Protein AF-A0AAP0IV37-F1 (afdb_monomer_lite)

Radius of gyration: 26.03 Å; chains: 1; bounding box: 55×42×84 Å

InterPro domains:
  IPR011032 GroES-like superfamily [SSF50129] (55-209)
  IPR036291 NAD(P)-binding domain superfamily [SSF51735] (74-185)

Sequence (211 aa):
MKGSFGEFEPLGSVPNGISSVIDVPFAYVLAATKEMKSFPIIGDLLNFFFYVYITFAEYTVVDSACAVKLSPDVPLEKMSLLSCGVSTGLGAAWNTANVKPGSTLAIFGLGAVGLALIVYVSQCRQGVTEFINPKELDTPLHEKIREMTQGGVDYSFECAGNLDVLREAFLSTHDVVNLDGFITHELPFSKINEAFKLLGNGESMRCLLTL

Organism: NCBI:txid152371

Foldseek 3Di:
DDDDDPDDDDDDDPPPPPDPDDPDPQDDQDPDDPDDDDDPPCPVVSVPQSPHFPPVDPDGDDPPNLDDDDDPPDDVVVCVLCSDQLVQLLCCDCPVLNPDQPFFEAEADDPSNSVSVQVNCVVSVHHPDDDDDCVPDPDQPLVVLCVVVVAATCYYHYDPPDPSSVVSRVSRHHDPDPCVVQAPEEDEPVCVVVQVVCVVVVVHSDYHYHD

pLDDT: mean 77.09, std 21.65, range [26.83, 97.44]

Structure (mmCIF, N/CA/C/O backbone):
data_AF-A0AAP0IV37-F1
#
_entry.id   AF-A0AAP0IV37-F1
#
loop_
_atom_site.group_PDB
_atom_site.id
_atom_site.type_symbol
_atom_site.label_atom_id
_atom_site.label_alt_id
_atom_site.label_comp_id
_atom_site.label_asym_id
_atom_site.label_entity_id
_atom_site.label_seq_id
_atom_site.pdbx_PDB_ins_code
_atom_site.Cartn_x
_atom_site.Cartn_y
_atom_site.Cartn_z
_atom_site.occupancy
_atom_site.B_iso_or_equiv
_atom_site.auth_seq_id
_atom_site.auth_comp_id
_atom_site.auth_asym_id
_atom_site.auth_atom_id
_atom_site.pdbx_PDB_model_num
ATOM 1 N N . MET A 1 1 ? 22.736 -5.571 -40.711 1.00 31.59 1 MET A N 1
ATOM 2 C CA . MET A 1 1 ? 23.094 -7.006 -40.756 1.00 31.59 1 MET A CA 1
ATOM 3 C C . MET A 1 1 ? 21.930 -7.804 -40.196 1.00 31.59 1 MET A C 1
ATOM 5 O O . MET A 1 1 ? 21.435 -7.442 -39.139 1.00 31.59 1 MET A O 1
ATOM 9 N N . LYS A 1 2 ? 21.458 -8.830 -40.914 1.00 32.09 2 LYS A N 1
ATOM 10 C CA . LYS A 1 2 ? 20.473 -9.790 -40.397 1.00 32.09 2 LYS A CA 1
ATOM 11 C C . LYS A 1 2 ? 21.203 -10.734 -39.437 1.00 32.09 2 LYS A C 1
ATOM 13 O O . LYS A 1 2 ? 21.965 -11.573 -39.901 1.00 32.09 2 LYS A O 1
ATOM 18 N N . GLY A 1 3 ? 21.020 -10.548 -38.133 1.00 28.48 3 GLY A N 1
ATOM 19 C CA . GLY A 1 3 ? 21.436 -11.507 -37.110 1.00 28.48 3 GLY A CA 1
ATOM 20 C C . GLY A 1 3 ? 20.224 -12.319 -36.673 1.00 28.48 3 GLY A C 1
ATOM 21 O O . GLY A 1 3 ? 19.216 -11.743 -36.270 1.00 28.48 3 GLY A O 1
ATOM 22 N N . SER A 1 4 ? 20.291 -13.640 -36.810 1.00 29.73 4 SER A N 1
ATOM 23 C CA . SER A 1 4 ? 19.314 -14.562 -36.235 1.00 29.73 4 SER A CA 1
ATOM 24 C C . SER A 1 4 ? 19.433 -14.521 -34.711 1.00 29.73 4 SER A C 1
ATOM 26 O O . SER A 1 4 ? 20.497 -14.830 -34.176 1.00 29.73 4 SER A O 1
ATOM 28 N N . PHE A 1 5 ? 18.359 -14.141 -34.020 1.00 31.55 5 PHE A N 1
ATOM 29 C CA . PHE A 1 5 ? 18.252 -14.344 -32.578 1.00 31.55 5 PHE A CA 1
ATOM 30 C C . PHE A 1 5 ? 18.121 -15.850 -32.330 1.00 31.55 5 PHE A C 1
ATOM 32 O O . PHE A 1 5 ? 17.182 -16.468 -32.831 1.00 31.55 5 PHE A O 1
ATOM 39 N N . GLY A 1 6 ? 19.099 -16.436 -31.636 1.00 31.62 6 GLY A N 1
ATOM 40 C CA . GLY A 1 6 ? 19.020 -17.815 -31.156 1.00 31.62 6 GLY A CA 1
ATOM 41 C C . GLY A 1 6 ? 17.843 -17.996 -30.196 1.00 31.62 6 GLY A C 1
ATOM 42 O O . GLY A 1 6 ? 17.344 -17.023 -29.626 1.00 31.62 6 GLY A O 1
ATOM 43 N N . GLU A 1 7 ? 17.379 -19.236 -30.063 1.00 30.84 7 GLU A N 1
ATOM 44 C CA . GLU A 1 7 ? 16.302 -19.605 -29.144 1.00 30.84 7 GLU A CA 1
ATOM 45 C C . GLU A 1 7 ? 16.652 -19.189 -27.707 1.00 30.84 7 GLU A C 1
ATOM 47 O O . GLU A 1 7 ? 17.755 -19.431 -27.219 1.00 30.84 7 GLU A O 1
ATOM 52 N N . PHE A 1 8 ? 15.708 -18.500 -27.064 1.00 42.31 8 PHE A N 1
ATOM 53 C CA . PHE A 1 8 ? 15.807 -18.054 -25.679 1.00 42.31 8 PHE A CA 1
ATOM 54 C C . PHE A 1 8 ? 15.559 -19.247 -24.753 1.00 42.31 8 PHE A C 1
ATOM 56 O O . PHE A 1 8 ? 14.432 -19.739 -24.686 1.00 42.31 8 PHE A O 1
ATOM 63 N N . GLU A 1 9 ? 16.572 -19.677 -24.002 1.00 33.81 9 GLU A N 1
ATOM 64 C CA . GLU A 1 9 ? 16.332 -20.500 -22.817 1.00 33.81 9 GLU A CA 1
ATOM 65 C C . GLU A 1 9 ? 15.914 -19.599 -21.641 1.00 33.81 9 GLU A C 1
ATOM 67 O O . GLU A 1 9 ? 16.582 -18.593 -21.380 1.00 33.81 9 GLU A O 1
ATOM 72 N N . PRO A 1 10 ? 14.817 -19.906 -20.922 1.00 38.59 10 PRO A N 1
ATOM 73 C CA . PRO A 1 10 ? 14.429 -19.149 -19.739 1.00 38.59 10 PRO A CA 1
ATOM 74 C C . PRO A 1 10 ? 15.463 -19.361 -18.628 1.00 38.59 10 PRO A C 1
ATOM 76 O O . PRO A 1 10 ? 15.685 -20.489 -18.187 1.00 38.59 10 PRO A O 1
ATOM 79 N N . LEU A 1 11 ? 16.068 -18.279 -18.135 1.00 46.09 11 LEU A N 1
ATOM 80 C CA . LEU A 1 11 ? 16.833 -18.325 -16.891 1.00 46.09 11 LEU A CA 1
ATOM 81 C C . LEU A 1 11 ? 15.878 -18.637 -15.724 1.00 46.09 11 LEU A C 1
ATOM 83 O O . LEU A 1 11 ? 14.813 -18.034 -15.618 1.00 46.09 11 LEU A O 1
ATOM 87 N N . GLY A 1 12 ? 16.286 -19.612 -14.903 1.00 46.28 12 GLY A N 1
ATOM 88 C CA . GLY A 1 12 ? 15.677 -20.130 -13.670 1.00 46.28 12 GLY A CA 1
ATOM 89 C C . GLY A 1 12 ? 14.347 -19.522 -13.214 1.00 46.28 12 GLY A C 1
ATOM 90 O O . GLY A 1 12 ? 14.280 -18.376 -12.780 1.00 46.28 12 GLY A O 1
ATOM 91 N N . SER A 1 13 ? 13.297 -20.344 -13.208 1.00 46.50 13 SER A N 1
ATOM 92 C CA . SER A 1 13 ? 12.029 -20.045 -12.538 1.00 46.50 13 SER A CA 1
ATOM 93 C C . SER A 1 13 ? 12.249 -19.629 -11.081 1.00 46.50 13 SER A C 1
ATOM 95 O O . SER A 1 13 ? 13.021 -20.285 -10.376 1.00 46.50 13 SER A O 1
ATOM 97 N N . VAL A 1 14 ? 11.501 -18.625 -10.601 1.00 53.06 14 VAL A N 1
ATOM 98 C CA . VAL A 1 14 ? 11.353 -18.366 -9.159 1.00 53.06 14 VAL A CA 1
ATOM 99 C C . VAL A 1 14 ? 11.008 -19.705 -8.493 1.00 53.06 14 VAL A C 1
ATOM 101 O O . VAL A 1 14 ? 9.981 -20.284 -8.857 1.00 53.06 14 VAL A O 1
ATOM 104 N N . PRO A 1 15 ? 11.811 -20.216 -7.539 1.00 46.44 15 PRO A N 1
ATOM 105 C CA . PRO A 1 15 ? 11.748 -21.620 -7.133 1.00 46.44 15 PRO A CA 1
ATOM 106 C C . PRO A 1 15 ? 10.388 -22.115 -6.624 1.00 46.44 15 PRO A C 1
ATOM 108 O O . PRO A 1 15 ? 10.188 -23.319 -6.569 1.00 46.44 15 PRO A O 1
ATOM 111 N N . ASN A 1 16 ? 9.450 -21.230 -6.260 1.00 49.28 16 ASN A N 1
ATOM 112 C CA . ASN A 1 16 ? 8.209 -21.621 -5.584 1.00 49.28 16 ASN A CA 1
ATOM 113 C C . ASN A 1 16 ? 6.940 -20.854 -6.016 1.00 49.28 16 ASN A C 1
ATOM 115 O O . ASN A 1 16 ? 5.897 -21.048 -5.403 1.00 49.28 16 ASN A O 1
ATOM 119 N N . GLY A 1 17 ? 6.989 -19.953 -7.010 1.00 58.66 17 GLY A N 1
ATOM 120 C CA . GLY A 1 17 ? 5.804 -19.192 -7.470 1.00 58.66 17 GLY A CA 1
ATOM 121 C C . GLY A 1 17 ? 5.142 -18.250 -6.441 1.00 58.66 17 GLY A C 1
ATOM 122 O O . GLY A 1 17 ? 4.121 -17.645 -6.741 1.00 58.66 17 GLY A O 1
ATOM 123 N N . ILE A 1 18 ? 5.717 -18.112 -5.240 1.00 60.78 18 ILE A N 1
ATOM 124 C CA . ILE A 1 18 ? 5.207 -17.281 -4.130 1.00 60.78 18 ILE A CA 1
ATOM 125 C C . ILE A 1 18 ? 5.681 -15.820 -4.170 1.00 60.78 18 ILE A C 1
ATOM 127 O O . ILE A 1 18 ? 5.193 -15.000 -3.402 1.00 60.78 18 ILE A O 1
ATOM 131 N N . SER A 1 19 ? 6.662 -15.493 -5.015 1.00 66.12 19 SER A N 1
ATOM 132 C CA . SER A 1 19 ? 7.278 -14.164 -5.095 1.00 66.12 19 SER A CA 1
ATOM 133 C C . SER A 1 19 ? 7.645 -13.830 -6.538 1.00 66.12 19 SER A C 1
ATOM 135 O O . SER A 1 19 ? 7.971 -14.721 -7.316 1.00 66.12 19 SER A O 1
ATOM 137 N N . SER A 1 20 ? 7.606 -12.548 -6.898 1.00 68.56 20 SER A N 1
ATOM 138 C CA . SER A 1 20 ? 8.130 -12.046 -8.174 1.00 68.56 20 SER A CA 1
ATOM 139 C C . SER A 1 20 ? 9.585 -11.574 -8.077 1.00 68.56 20 SER A C 1
ATOM 141 O O . SER A 1 20 ? 10.127 -11.087 -9.065 1.00 68.56 20 SER A O 1
ATOM 143 N N . VAL A 1 21 ? 10.207 -11.662 -6.895 1.00 72.50 21 VAL A N 1
ATOM 144 C CA . VAL A 1 21 ? 11.607 -11.266 -6.690 1.00 72.50 21 VAL A CA 1
ATOM 145 C C . VAL A 1 21 ? 12.520 -12.300 -7.342 1.00 72.50 21 VAL A C 1
ATOM 147 O O . VAL A 1 21 ? 12.440 -13.491 -7.037 1.00 72.50 21 VAL A O 1
ATOM 150 N N . ILE A 1 22 ? 13.384 -11.826 -8.236 1.00 63.56 22 ILE A N 1
ATOM 151 C CA . ILE A 1 22 ? 14.424 -12.617 -8.890 1.00 63.56 22 ILE A CA 1
ATOM 152 C C . ILE A 1 22 ? 15.762 -12.108 -8.366 1.00 63.56 22 ILE A C 1
ATOM 154 O O . ILE A 1 22 ? 16.099 -10.940 -8.561 1.00 63.56 22 ILE A O 1
ATOM 158 N N . ASP A 1 23 ? 16.522 -12.990 -7.722 1.00 57.59 23 ASP A N 1
ATOM 159 C CA . ASP A 1 23 ? 17.902 -12.705 -7.345 1.00 57.59 23 ASP A CA 1
ATOM 160 C C . ASP A 1 23 ? 18.771 -12.746 -8.603 1.00 57.59 23 ASP A C 1
ATOM 162 O O . ASP A 1 23 ? 19.298 -13.786 -9.001 1.00 57.59 23 ASP A O 1
ATOM 166 N N . VAL A 1 24 ? 18.904 -11.598 -9.262 1.00 55.81 24 VAL A N 1
ATOM 167 C CA . VAL A 1 24 ? 19.948 -11.402 -10.264 1.00 55.81 24 VAL A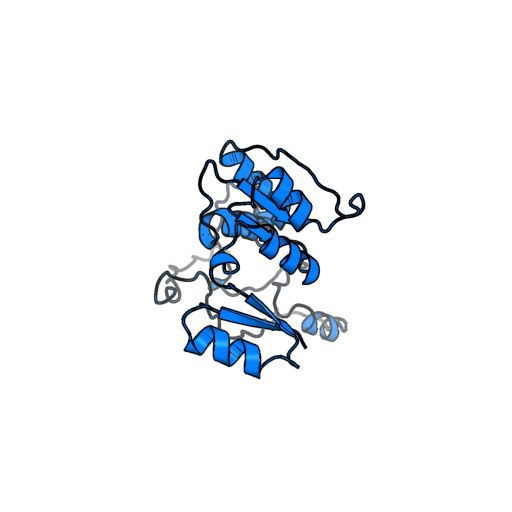 CA 1
ATOM 168 C C . VAL A 1 24 ? 21.256 -11.106 -9.518 1.00 55.81 24 VAL A C 1
ATOM 170 O O . VAL A 1 24 ? 21.304 -10.149 -8.741 1.00 55.81 24 VAL A O 1
ATOM 173 N N . PRO A 1 25 ? 22.318 -11.924 -9.673 1.00 46.47 25 PRO A N 1
ATOM 174 C CA . PRO A 1 25 ? 23.596 -11.643 -9.025 1.00 46.47 25 PRO A CA 1
ATOM 175 C C . PRO A 1 25 ? 24.058 -10.248 -9.445 1.00 46.47 25 PRO A C 1
ATOM 177 O O . PRO A 1 25 ? 23.968 -9.931 -10.627 1.00 46.47 25 PRO A O 1
ATOM 180 N N . PHE A 1 26 ? 24.515 -9.433 -8.483 1.00 39.88 26 PHE A N 1
ATOM 181 C CA . PHE A 1 26 ? 24.983 -8.053 -8.673 1.00 39.88 26 PHE A CA 1
ATOM 182 C C . PHE A 1 26 ? 25.921 -7.942 -9.885 1.00 39.88 26 PHE A C 1
ATOM 184 O O . PHE A 1 26 ? 27.140 -8.096 -9.781 1.00 39.88 26 PHE A O 1
ATOM 191 N N . ALA A 1 27 ? 25.343 -7.690 -11.054 1.00 32.62 27 ALA A N 1
ATOM 192 C CA . ALA A 1 27 ? 26.078 -7.494 -12.279 1.00 32.62 27 ALA A CA 1
ATOM 193 C C . ALA A 1 27 ? 26.449 -6.018 -12.316 1.00 32.62 27 ALA A C 1
ATOM 195 O O . ALA A 1 27 ? 25.603 -5.145 -12.503 1.00 32.62 27 ALA A O 1
ATOM 196 N N . TYR A 1 28 ? 27.733 -5.741 -12.112 1.00 33.28 28 TYR A N 1
ATOM 197 C CA . TYR A 1 28 ? 28.325 -4.480 -12.526 1.00 33.28 28 TYR A CA 1
ATOM 198 C C . TYR A 1 28 ? 27.939 -4.237 -13.990 1.00 33.28 28 TYR A C 1
ATOM 200 O O . TYR A 1 28 ? 28.423 -4.931 -14.885 1.00 33.28 28 TYR A O 1
ATOM 208 N N . VAL A 1 29 ? 27.062 -3.266 -14.249 1.00 32.03 29 VAL A N 1
ATOM 209 C CA . VAL A 1 29 ? 26.781 -2.822 -15.615 1.00 32.03 29 VAL A CA 1
ATOM 210 C C . VAL A 1 29 ? 28.000 -2.030 -16.085 1.00 32.03 29 VAL A C 1
ATOM 212 O O . VAL A 1 29 ? 28.130 -0.831 -15.854 1.00 32.03 29 VAL A O 1
ATOM 215 N N . LEU A 1 30 ? 28.941 -2.728 -16.720 1.00 28.94 30 LEU A N 1
ATOM 216 C CA . LEU A 1 30 ? 30.001 -2.116 -17.511 1.00 28.94 30 LEU A CA 1
ATOM 217 C C . LEU A 1 30 ? 29.390 -1.632 -18.828 1.00 28.94 30 LEU A C 1
ATOM 219 O O . LEU A 1 30 ? 29.098 -2.423 -19.725 1.00 28.94 30 LEU A O 1
ATOM 223 N N . ALA A 1 31 ? 29.240 -0.316 -18.972 1.00 32.31 31 ALA A N 1
ATOM 224 C CA . ALA A 1 31 ? 29.142 0.295 -20.288 1.00 32.31 31 ALA A CA 1
ATOM 225 C C . ALA A 1 31 ? 30.489 0.095 -21.003 1.00 32.31 31 ALA A C 1
ATOM 227 O O . ALA A 1 31 ? 31.461 0.797 -20.729 1.00 32.31 31 ALA A O 1
ATOM 228 N N . ALA A 1 32 ? 30.571 -0.886 -21.899 1.00 26.83 32 ALA A N 1
ATOM 229 C CA . ALA A 1 32 ? 31.728 -1.083 -22.763 1.00 26.83 32 ALA A CA 1
ATOM 230 C C . ALA A 1 32 ? 31.293 -0.997 -24.230 1.00 26.83 32 ALA A C 1
ATOM 232 O O . ALA A 1 32 ? 30.890 -1.983 -24.841 1.00 26.83 32 ALA A O 1
ATOM 233 N N . THR A 1 33 ? 31.410 0.194 -24.816 1.00 28.33 33 THR A N 1
ATOM 234 C CA . THR A 1 33 ? 31.474 0.357 -26.273 1.00 28.33 33 THR A CA 1
ATOM 235 C C . THR A 1 33 ? 32.915 0.640 -26.674 1.00 28.33 33 THR A C 1
ATOM 237 O O . THR A 1 33 ? 33.619 1.388 -25.999 1.00 28.33 33 THR A O 1
ATOM 240 N N . LYS A 1 34 ? 33.348 0.065 -27.800 1.00 29.22 34 LYS A N 1
ATOM 241 C CA . LYS A 1 34 ? 34.729 0.060 -28.318 1.00 29.22 34 LYS A CA 1
ATOM 242 C C . LYS A 1 34 ? 35.321 1.450 -28.636 1.00 29.22 34 LYS A C 1
ATOM 244 O O . LYS A 1 34 ? 36.470 1.529 -29.053 1.00 29.22 34 LYS A O 1
ATOM 249 N N . GLU A 1 35 ? 34.564 2.529 -28.437 1.00 32.41 35 GLU A N 1
ATOM 250 C CA . GLU A 1 35 ? 34.932 3.904 -28.787 1.00 32.41 35 GLU A CA 1
ATOM 251 C C . GLU A 1 35 ? 34.375 4.927 -27.778 1.00 32.41 35 GLU A C 1
ATOM 253 O O . GLU A 1 35 ? 33.601 5.809 -28.136 1.00 32.41 35 GLU A O 1
ATOM 258 N N . MET A 1 36 ? 34.753 4.849 -26.498 1.00 37.03 36 MET A N 1
ATOM 259 C CA . MET A 1 36 ? 34.525 5.974 -25.582 1.00 37.03 36 MET A CA 1
ATOM 260 C C . MET A 1 36 ? 35.796 6.818 -25.488 1.00 37.03 36 MET A C 1
ATOM 262 O O . MET A 1 36 ? 36.761 6.455 -24.816 1.00 37.03 36 MET A O 1
ATOM 266 N N . LYS A 1 37 ? 35.806 7.966 -26.176 1.00 32.75 37 LYS A N 1
ATOM 267 C CA . LYS A 1 37 ? 36.712 9.059 -25.811 1.00 32.75 37 LYS A CA 1
ATOM 268 C C . LYS A 1 37 ? 36.283 9.534 -24.425 1.00 32.75 37 LYS A C 1
ATOM 270 O O . LYS A 1 37 ? 35.110 9.817 -24.208 1.00 32.75 37 LYS A O 1
ATOM 275 N N . SER A 1 38 ? 37.236 9.550 -23.501 1.00 37.47 38 SER A N 1
ATOM 276 C CA . SER A 1 38 ? 37.107 9.934 -22.095 1.00 37.47 38 SER A CA 1
ATOM 277 C C . SER A 1 38 ? 36.109 11.077 -21.860 1.00 37.47 38 SER A C 1
ATOM 279 O O . SER A 1 38 ? 36.424 12.235 -22.139 1.00 37.47 38 SER A O 1
ATOM 281 N N . PHE A 1 39 ? 34.935 10.767 -21.308 1.00 39.41 39 PHE A N 1
ATOM 282 C CA . PHE A 1 39 ? 34.050 11.764 -20.707 1.00 39.41 39 PHE A CA 1
ATOM 283 C C . PHE A 1 39 ? 34.299 11.779 -19.189 1.00 39.41 39 PHE A C 1
ATOM 285 O O . PHE A 1 39 ? 33.960 10.808 -18.513 1.00 39.41 39 PHE A O 1
ATOM 292 N N . PRO A 1 40 ? 34.883 12.852 -18.624 1.00 41.94 40 PRO A N 1
ATOM 293 C CA . PRO A 1 40 ? 35.264 12.913 -17.208 1.00 41.94 40 PRO A CA 1
ATOM 294 C C . PRO A 1 40 ? 34.081 13.015 -16.221 1.00 41.94 40 PRO A C 1
ATOM 296 O O . PRO A 1 40 ? 34.303 13.098 -15.023 1.00 41.94 40 PRO A O 1
ATOM 299 N N . ILE A 1 41 ? 32.829 12.984 -16.696 1.00 47.28 41 ILE A N 1
ATOM 300 C CA . ILE A 1 41 ? 31.604 13.148 -15.882 1.00 47.28 41 ILE A CA 1
ATOM 301 C C . ILE A 1 41 ? 31.033 11.791 -15.408 1.00 47.28 41 ILE A C 1
ATOM 303 O O . ILE A 1 41 ? 30.138 11.725 -14.571 1.00 47.28 41 ILE A O 1
ATOM 307 N N . ILE A 1 42 ? 31.567 10.677 -15.913 1.00 47.97 42 ILE A N 1
ATOM 308 C CA . ILE A 1 42 ? 31.007 9.334 -15.701 1.00 47.97 42 ILE A CA 1
ATOM 309 C C . ILE A 1 42 ? 31.252 8.803 -14.276 1.00 47.97 42 ILE A C 1
ATOM 311 O O . ILE A 1 42 ? 30.435 8.043 -13.767 1.00 47.97 42 ILE A O 1
ATOM 315 N N . GLY A 1 43 ? 32.323 9.235 -13.599 1.00 43.91 43 GLY A N 1
ATOM 316 C CA . GLY A 1 43 ? 32.677 8.741 -12.260 1.00 43.91 43 GLY A CA 1
ATOM 317 C C . GLY A 1 43 ? 31.646 9.064 -11.172 1.00 43.91 43 GLY A C 1
ATOM 318 O O . GLY A 1 43 ? 31.339 8.204 -10.350 1.00 43.91 43 GLY A O 1
ATOM 319 N N . ASP A 1 44 ? 31.058 10.262 -11.211 1.00 45.81 44 ASP A N 1
ATOM 320 C CA . ASP A 1 44 ? 30.108 10.713 -10.185 1.00 45.81 44 ASP A CA 1
ATOM 321 C C . ASP A 1 44 ? 28.664 10.287 -10.496 1.00 45.81 44 ASP A C 1
ATOM 323 O O . ASP A 1 44 ? 27.884 10.019 -9.583 1.00 45.81 44 ASP A O 1
ATOM 327 N N . LEU A 1 45 ? 28.310 10.139 -11.781 1.00 45.00 45 LEU A N 1
ATOM 328 C CA . LEU A 1 45 ? 26.984 9.669 -12.204 1.00 45.00 45 LEU A CA 1
ATOM 329 C C . LEU A 1 45 ? 26.787 8.162 -11.939 1.00 45.00 45 LEU A C 1
ATOM 331 O O . LEU A 1 45 ? 25.675 7.721 -11.650 1.00 45.00 45 LEU A O 1
ATOM 335 N N . LEU A 1 46 ? 27.868 7.375 -12.007 1.00 46.31 46 LEU A N 1
ATOM 336 C CA . LEU A 1 46 ? 27.846 5.918 -11.831 1.00 46.31 46 LEU A CA 1
ATOM 337 C C . LEU A 1 46 ? 27.491 5.470 -10.406 1.00 46.31 46 LEU A C 1
ATOM 339 O O . LEU A 1 46 ? 26.908 4.403 -10.245 1.00 46.31 46 LEU A O 1
ATOM 343 N N . ASN A 1 47 ? 27.791 6.267 -9.378 1.00 45.38 47 ASN A N 1
ATOM 344 C CA . ASN A 1 47 ? 27.496 5.892 -7.990 1.00 45.38 47 ASN A CA 1
ATOM 345 C C . ASN A 1 47 ? 26.033 6.139 -7.580 1.00 45.38 47 ASN A C 1
ATOM 347 O O . ASN A 1 47 ? 25.588 5.587 -6.577 1.00 45.38 47 ASN A O 1
ATOM 351 N N . PHE A 1 48 ? 25.267 6.933 -8.338 1.00 39.28 48 PHE A N 1
ATOM 352 C CA . PHE A 1 48 ? 23.928 7.372 -7.918 1.00 39.28 48 PHE A CA 1
ATOM 353 C C . PHE A 1 48 ? 22.774 6.493 -8.442 1.00 39.28 48 PHE A C 1
ATOM 355 O O . PHE A 1 48 ? 21.690 6.501 -7.866 1.00 39.28 48 PHE A O 1
ATOM 362 N N . PHE A 1 49 ? 22.991 5.698 -9.498 1.00 47.50 49 PHE A N 1
ATOM 363 C CA . PHE A 1 49 ? 21.940 4.931 -10.198 1.00 47.50 49 PHE A CA 1
ATOM 364 C C . PHE A 1 49 ? 22.003 3.410 -9.971 1.00 47.50 49 PHE A C 1
ATOM 366 O O . PHE A 1 49 ? 21.505 2.633 -10.778 1.00 47.50 49 PHE A O 1
ATOM 373 N N . PHE A 1 50 ? 22.577 2.956 -8.856 1.00 44.22 50 PHE A N 1
ATOM 374 C CA . PHE A 1 50 ? 22.880 1.536 -8.603 1.00 44.22 50 PHE A CA 1
ATOM 375 C C . PHE A 1 50 ? 21.672 0.568 -8.534 1.00 44.22 50 PHE A C 1
ATOM 377 O O . PHE A 1 50 ? 21.878 -0.637 -8.438 1.00 44.22 50 PHE A O 1
ATOM 384 N N . TYR A 1 51 ? 20.431 1.061 -8.624 1.00 48.31 51 TYR A N 1
ATOM 385 C CA . TYR A 1 51 ? 19.201 0.248 -8.644 1.00 48.31 51 TYR A CA 1
ATOM 386 C C . TYR A 1 51 ? 18.255 0.562 -9.813 1.00 48.31 51 TYR A C 1
ATOM 388 O O . TYR A 1 51 ? 17.180 -0.028 -9.917 1.00 48.31 51 TYR A O 1
ATOM 396 N N . VAL A 1 52 ? 18.630 1.492 -10.695 1.00 53.88 52 VAL A N 1
ATOM 397 C CA . VAL A 1 52 ? 17.779 1.975 -11.788 1.00 53.88 52 VAL A CA 1
ATOM 398 C C . VAL A 1 52 ? 18.569 1.855 -13.085 1.00 53.88 52 VAL A C 1
ATOM 400 O O . VAL A 1 52 ? 19.670 2.389 -13.191 1.00 53.88 52 VAL A O 1
ATOM 403 N N . TYR A 1 53 ? 18.024 1.148 -14.077 1.00 65.12 53 TYR A N 1
ATOM 404 C CA . TYR A 1 53 ? 18.647 1.051 -15.399 1.00 65.12 53 TYR A CA 1
ATOM 405 C C . TYR A 1 53 ? 18.949 2.448 -15.956 1.00 65.12 53 TYR A C 1
ATOM 407 O O . TYR A 1 53 ? 18.148 3.373 -15.815 1.00 65.12 53 TYR A O 1
ATOM 415 N N . ILE A 1 54 ? 20.091 2.607 -16.629 1.00 67.38 54 ILE A N 1
ATOM 416 C CA . ILE A 1 54 ? 20.455 3.876 -17.267 1.00 67.38 54 ILE A CA 1
ATOM 417 C C . ILE A 1 54 ? 19.603 4.029 -18.531 1.00 67.38 54 ILE A C 1
ATOM 419 O O . ILE A 1 54 ? 19.966 3.533 -19.597 1.00 67.38 54 ILE A O 1
ATOM 423 N N . THR A 1 55 ? 18.448 4.684 -18.402 1.00 74.69 55 THR A N 1
ATOM 424 C CA . THR A 1 55 ? 17.521 4.954 -19.517 1.00 74.69 55 THR A CA 1
ATOM 425 C C . THR A 1 55 ? 17.663 6.366 -20.087 1.00 74.69 55 THR A C 1
ATOM 427 O O . THR A 1 55 ? 17.036 6.687 -21.090 1.00 74.69 55 THR A O 1
ATOM 430 N N . PHE A 1 56 ? 18.492 7.223 -19.481 1.00 81.06 56 PHE A N 1
ATOM 431 C CA . PHE A 1 56 ? 18.790 8.578 -19.968 1.00 81.06 56 PHE A CA 1
ATOM 432 C C . PHE A 1 56 ? 20.000 8.594 -20.912 1.00 81.06 56 PHE A C 1
ATOM 434 O O . PHE A 1 56 ? 20.908 9.411 -20.777 1.00 81.06 56 PHE A O 1
ATOM 441 N N . ALA A 1 57 ? 20.025 7.652 -21.851 1.00 79.44 57 ALA A N 1
ATOM 442 C CA . ALA A 1 57 ? 21.056 7.513 -22.869 1.00 79.44 57 ALA A CA 1
ATOM 443 C C . ALA A 1 57 ? 20.423 7.014 -24.173 1.00 79.44 57 ALA A C 1
ATOM 445 O O . ALA A 1 57 ? 19.425 6.297 -24.146 1.00 79.44 57 ALA A O 1
ATOM 446 N N . GLU A 1 58 ? 21.019 7.362 -25.316 1.00 77.00 58 GLU A N 1
ATOM 447 C CA . GLU A 1 58 ? 20.553 6.883 -26.628 1.00 77.00 58 GLU A CA 1
ATOM 448 C C . GLU A 1 58 ? 20.716 5.362 -26.784 1.00 77.00 58 GLU A C 1
ATOM 450 O O . GLU A 1 58 ? 19.944 4.722 -27.494 1.00 77.00 58 GLU A O 1
ATOM 455 N N . TYR A 1 59 ? 21.700 4.779 -26.091 1.00 78.00 59 TYR A N 1
ATOM 456 C CA . TYR A 1 59 ? 21.953 3.342 -26.041 1.00 78.00 59 TYR A CA 1
ATOM 457 C C . TYR A 1 59 ? 22.257 2.919 -24.605 1.00 78.00 59 TYR A C 1
ATOM 459 O O . TYR A 1 59 ? 22.944 3.629 -23.870 1.00 78.00 59 TYR A O 1
ATOM 467 N N . THR A 1 60 ? 21.777 1.738 -24.221 1.00 80.44 60 THR A N 1
ATOM 468 C CA . THR A 1 60 ? 22.021 1.140 -22.906 1.00 80.44 60 THR A CA 1
ATOM 469 C C . THR A 1 60 ? 22.246 -0.362 -23.043 1.00 80.44 60 THR A C 1
ATOM 471 O O . THR A 1 60 ? 21.858 -0.967 -24.046 1.00 80.44 60 THR A O 1
ATOM 474 N N . VAL A 1 61 ? 22.894 -0.962 -22.049 1.00 79.06 61 VAL A N 1
ATOM 475 C CA . VAL A 1 61 ? 23.125 -2.408 -21.969 1.00 79.06 61 VAL A CA 1
ATOM 476 C C . VAL A 1 61 ? 22.425 -2.905 -20.715 1.00 79.06 61 VAL A C 1
ATOM 478 O O . VAL A 1 61 ? 22.681 -2.403 -19.623 1.00 79.06 61 VAL A O 1
ATOM 481 N N . VAL A 1 62 ? 21.531 -3.877 -20.880 1.00 72.88 62 VAL A N 1
ATOM 482 C CA . VAL A 1 62 ? 20.775 -4.498 -19.787 1.00 72.88 62 VAL A CA 1
ATOM 483 C C . VAL A 1 62 ? 20.957 -6.006 -19.834 1.00 72.88 62 VAL A C 1
ATOM 485 O O . VAL A 1 62 ? 21.192 -6.569 -20.906 1.00 72.88 62 VAL A O 1
ATOM 488 N N . ASP A 1 63 ? 20.839 -6.661 -18.681 1.00 75.62 63 ASP A N 1
ATOM 489 C CA . ASP A 1 63 ? 20.761 -8.117 -18.647 1.00 75.62 63 ASP A CA 1
ATOM 490 C C . ASP A 1 63 ? 19.492 -8.586 -19.372 1.00 75.62 63 ASP A C 1
ATOM 492 O O . ASP A 1 63 ? 18.433 -7.958 -19.285 1.00 75.62 63 ASP A O 1
ATOM 496 N N . SER A 1 64 ? 19.592 -9.700 -20.091 1.00 77.06 64 SER A N 1
ATOM 497 C CA . SER A 1 64 ? 18.451 -10.308 -20.776 1.00 77.06 64 SER A CA 1
ATOM 498 C C . SER A 1 64 ? 17.284 -10.643 -19.838 1.00 77.06 64 SER A C 1
ATOM 500 O O . SER A 1 64 ? 16.134 -10.514 -20.253 1.00 77.06 64 SER A O 1
ATOM 502 N N . ALA A 1 65 ? 17.553 -10.995 -18.575 1.00 74.75 65 ALA A N 1
ATOM 503 C CA . ALA A 1 65 ? 16.539 -11.254 -17.551 1.00 74.75 65 ALA A CA 1
ATOM 504 C C . ALA A 1 65 ? 15.725 -10.000 -17.189 1.00 74.75 65 ALA A C 1
ATOM 506 O O . ALA A 1 65 ? 14.617 -10.096 -16.665 1.00 74.75 65 ALA A O 1
ATOM 507 N N . CYS A 1 66 ? 16.257 -8.820 -17.501 1.00 75.44 66 CYS A N 1
ATOM 508 C CA . CYS A 1 66 ? 15.658 -7.525 -17.214 1.00 75.44 66 CYS A CA 1
ATOM 509 C C . CYS A 1 66 ? 14.938 -6.922 -18.431 1.00 75.44 66 CYS A C 1
ATOM 511 O O . CYS A 1 66 ? 14.421 -5.806 -18.354 1.00 75.44 66 CYS A O 1
ATOM 513 N N . ALA A 1 67 ? 14.914 -7.633 -19.563 1.00 80.44 67 ALA A N 1
ATOM 514 C CA . ALA A 1 67 ? 14.307 -7.175 -20.802 1.00 80.44 67 ALA A CA 1
ATOM 515 C C . ALA A 1 67 ? 13.027 -7.961 -21.109 1.00 80.44 67 ALA A C 1
ATOM 517 O O . ALA A 1 67 ? 13.036 -9.182 -21.240 1.00 80.44 67 ALA A O 1
ATOM 518 N N . VAL A 1 68 ? 11.917 -7.246 -21.305 1.00 83.19 68 VAL A N 1
ATOM 519 C CA . VAL A 1 68 ? 10.659 -7.837 -21.777 1.00 83.19 68 VAL A CA 1
ATOM 520 C C . VAL A 1 68 ? 10.456 -7.479 -23.243 1.00 83.19 68 VAL A C 1
ATOM 522 O O . VAL A 1 68 ? 10.436 -6.305 -23.618 1.00 83.19 68 VAL A O 1
ATOM 525 N N . LYS A 1 69 ? 10.281 -8.496 -24.091 1.00 85.25 69 LYS A N 1
ATOM 526 C CA . LYS A 1 69 ? 9.976 -8.299 -25.510 1.00 85.25 69 LYS A CA 1
ATOM 527 C C . LYS A 1 69 ? 8.530 -7.831 -25.677 1.00 85.25 69 LYS A C 1
ATOM 529 O O . LYS A 1 69 ? 7.596 -8.562 -25.360 1.00 85.25 69 LYS A O 1
ATOM 534 N N . LEU A 1 70 ? 8.356 -6.632 -26.225 1.00 83.38 70 LEU A N 1
ATOM 535 C CA . LEU A 1 70 ? 7.050 -6.081 -26.584 1.00 83.38 70 LEU A CA 1
ATOM 536 C C . LEU A 1 70 ? 6.663 -6.445 -28.025 1.00 83.38 70 LEU A C 1
ATOM 538 O O . LEU A 1 70 ? 7.522 -6.724 -28.865 1.00 83.38 70 LEU A O 1
ATOM 542 N N . SER A 1 71 ? 5.358 -6.432 -28.311 1.00 85.88 71 SER A N 1
ATOM 543 C CA . SER A 1 71 ? 4.862 -6.529 -29.690 1.00 85.88 71 SER A CA 1
ATOM 544 C C . SER A 1 71 ? 5.303 -5.298 -30.501 1.00 85.88 71 SER A C 1
ATOM 546 O O . SER A 1 71 ? 5.335 -4.207 -29.944 1.00 85.88 71 SER A O 1
ATOM 548 N N . PRO A 1 72 ? 5.604 -5.414 -31.805 1.00 86.12 72 PRO A N 1
ATOM 549 C CA . PRO A 1 72 ? 5.888 -4.249 -32.648 1.00 86.12 72 PRO A CA 1
ATOM 550 C C . PRO A 1 72 ? 4.716 -3.263 -32.775 1.00 86.12 72 PRO A C 1
ATOM 552 O O . PRO A 1 72 ? 4.939 -2.101 -33.097 1.00 86.12 72 PRO A O 1
ATOM 555 N N . ASP A 1 73 ? 3.483 -3.715 -32.522 1.00 89.75 73 ASP A N 1
ATOM 556 C CA . ASP A 1 73 ? 2.264 -2.925 -32.746 1.00 89.75 73 ASP A CA 1
ATOM 557 C C . ASP A 1 73 ? 1.898 -2.003 -31.570 1.00 89.75 73 ASP A C 1
ATOM 559 O O . ASP A 1 73 ? 0.944 -1.227 -31.662 1.00 89.75 73 ASP A O 1
ATOM 563 N N . VAL A 1 74 ? 2.609 -2.092 -30.438 1.00 83.56 74 VAL A N 1
ATOM 564 C CA . VAL A 1 74 ? 2.301 -1.264 -29.262 1.00 83.56 74 VAL A CA 1
ATOM 565 C C . VAL A 1 74 ? 3.036 0.079 -29.316 1.00 83.56 74 VAL A C 1
ATOM 567 O O . VAL A 1 74 ? 4.208 0.131 -29.693 1.00 83.56 74 VAL A O 1
ATOM 570 N N . PRO A 1 75 ? 2.393 1.177 -28.883 1.00 85.06 75 PRO A N 1
ATOM 571 C CA . PRO A 1 75 ? 3.024 2.494 -28.829 1.00 85.06 75 PRO A CA 1
ATOM 572 C C . PRO A 1 75 ? 4.103 2.536 -27.737 1.00 85.06 75 PRO A C 1
ATOM 574 O O . PRO A 1 75 ? 3.789 2.632 -26.545 1.00 85.06 75 PRO A O 1
ATOM 577 N N . LEU A 1 76 ? 5.376 2.454 -28.135 1.00 77.69 76 LEU A N 1
ATOM 578 C CA . LEU A 1 76 ? 6.526 2.352 -27.225 1.00 77.69 76 LEU A CA 1
ATOM 579 C C . LEU A 1 76 ? 6.583 3.497 -26.209 1.00 77.69 76 LEU A C 1
ATOM 581 O O . LEU A 1 76 ? 6.910 3.266 -25.042 1.00 77.69 76 LEU A O 1
ATOM 585 N N . GLU A 1 77 ? 6.203 4.710 -26.613 1.00 78.19 77 GLU A N 1
ATOM 586 C CA . GLU A 1 77 ? 6.196 5.880 -25.740 1.00 78.19 77 GLU A CA 1
ATOM 587 C C . GLU A 1 77 ? 5.284 5.690 -24.519 1.00 78.19 77 GLU A C 1
ATOM 589 O O . GLU A 1 77 ? 5.631 6.112 -23.417 1.00 78.19 77 GLU A O 1
ATOM 594 N N . LYS A 1 78 ? 4.166 4.970 -24.675 1.00 79.12 78 LYS A N 1
ATOM 595 C CA . LYS A 1 78 ? 3.234 4.673 -23.575 1.00 79.12 78 LYS A CA 1
ATOM 596 C C . LYS A 1 78 ? 3.680 3.468 -22.761 1.00 79.12 78 LYS A C 1
ATOM 598 O O . LYS A 1 78 ? 3.494 3.451 -21.547 1.00 79.12 78 LYS A O 1
ATOM 603 N N . MET A 1 79 ? 4.287 2.476 -23.413 1.00 81.62 79 MET A N 1
ATOM 604 C CA . MET A 1 79 ? 4.752 1.263 -22.735 1.00 81.62 79 MET A CA 1
ATOM 605 C C . MET A 1 79 ? 5.880 1.547 -21.743 1.00 81.62 79 MET A C 1
ATOM 607 O O . MET A 1 79 ? 6.003 0.830 -20.755 1.00 81.62 79 MET A O 1
ATOM 611 N N . SER A 1 80 ? 6.644 2.626 -21.945 1.00 81.12 80 SER A N 1
ATOM 612 C CA . SER A 1 80 ? 7.660 3.084 -20.989 1.00 81.12 80 SER A CA 1
ATOM 613 C C . SER A 1 80 ? 7.109 3.275 -19.563 1.00 81.12 80 SER A C 1
ATOM 615 O O . SER A 1 80 ? 7.811 2.996 -18.590 1.00 81.12 80 SER A O 1
ATOM 617 N N . LEU A 1 81 ? 5.832 3.656 -19.421 1.00 80.44 81 LEU A N 1
ATOM 618 C CA . LEU A 1 81 ? 5.169 3.864 -18.129 1.00 80.44 81 LEU A CA 1
ATOM 619 C C . LEU A 1 81 ? 4.983 2.562 -17.334 1.00 80.44 81 LEU A C 1
ATOM 621 O O . LEU A 1 81 ? 4.908 2.598 -16.105 1.00 80.44 81 LEU A O 1
ATOM 625 N N . LEU A 1 82 ? 4.947 1.413 -18.019 1.00 83.75 82 LEU A N 1
ATOM 626 C CA . LEU A 1 82 ? 4.806 0.087 -17.410 1.00 83.75 82 LEU A CA 1
ATOM 627 C C . LEU A 1 82 ? 6.116 -0.449 -16.819 1.00 83.75 82 LEU A C 1
ATOM 629 O O . LEU A 1 82 ? 6.127 -1.557 -16.301 1.00 8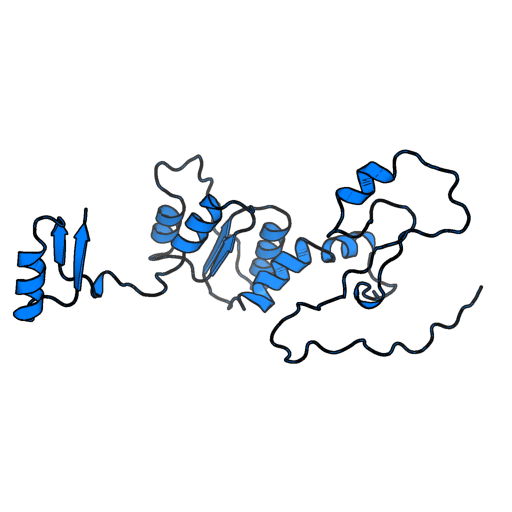3.75 82 LEU A O 1
ATOM 633 N N . SER A 1 83 ? 7.218 0.300 -16.907 1.00 82.31 83 SER A N 1
ATOM 634 C CA . SER A 1 83 ? 8.508 -0.128 -16.351 1.00 82.31 83 SER A CA 1
ATOM 635 C C . SER A 1 83 ? 8.644 0.111 -14.842 1.00 82.31 83 SER A C 1
ATOM 637 O O . SER A 1 83 ? 9.545 -0.445 -14.220 1.00 82.31 83 SER A O 1
ATOM 639 N N . CYS A 1 84 ? 7.793 0.958 -14.250 1.00 85.56 84 CYS A N 1
ATOM 640 C CA . CYS A 1 84 ? 7.926 1.377 -12.855 1.00 85.56 84 CYS A CA 1
ATOM 641 C C . CYS A 1 84 ? 6.562 1.712 -12.223 1.00 85.56 84 CYS A C 1
ATOM 643 O O . CYS A 1 84 ? 5.782 0.817 -11.915 1.00 85.56 84 CYS A O 1
ATOM 645 N N . GLY A 1 85 ? 6.238 2.995 -12.028 1.00 84.12 85 GLY A N 1
ATOM 646 C CA . GLY A 1 85 ? 5.130 3.410 -11.160 1.00 84.12 85 GLY A CA 1
ATOM 647 C C . GLY A 1 85 ? 3.760 2.824 -11.522 1.00 84.12 85 GLY A C 1
ATOM 648 O O . GLY A 1 85 ? 3.013 2.438 -10.623 1.00 84.12 85 GLY A O 1
ATOM 649 N N . VAL A 1 86 ? 3.442 2.700 -12.818 1.00 89.00 86 VAL A N 1
ATOM 650 C CA . VAL A 1 86 ? 2.142 2.160 -13.249 1.00 89.00 86 VAL A CA 1
ATOM 651 C C . VAL A 1 86 ? 2.032 0.669 -12.953 1.00 89.00 86 VAL A C 1
ATOM 653 O O . VAL A 1 86 ? 1.051 0.237 -12.350 1.00 89.00 86 VAL A O 1
ATOM 656 N N . SER A 1 87 ? 3.041 -0.121 -13.326 1.00 88.75 87 SER A N 1
ATOM 657 C CA . SER A 1 87 ? 3.056 -1.555 -13.027 1.00 88.75 87 SER A CA 1
ATOM 658 C C . SER A 1 87 ? 3.067 -1.819 -11.524 1.00 88.75 87 SER A C 1
ATOM 660 O O . SER A 1 87 ? 2.396 -2.746 -11.079 1.00 88.75 87 SER A O 1
ATOM 662 N N . THR A 1 88 ? 3.758 -0.987 -10.737 1.00 90.56 88 THR A N 1
ATOM 663 C CA . THR A 1 88 ? 3.779 -1.099 -9.272 1.00 90.56 88 THR A CA 1
ATOM 664 C C . THR A 1 88 ? 2.392 -0.897 -8.674 1.00 90.56 88 THR A C 1
ATOM 666 O O . THR A 1 88 ? 1.956 -1.730 -7.887 1.00 90.56 88 THR A O 1
ATOM 669 N N . GLY A 1 89 ? 1.667 0.159 -9.060 1.00 92.25 89 GLY A N 1
ATOM 670 C CA . GLY A 1 89 ? 0.325 0.411 -8.522 1.00 92.25 89 GLY A CA 1
ATOM 671 C C . GLY A 1 89 ? -0.686 -0.668 -8.921 1.00 92.25 89 GLY A C 1
ATOM 672 O O . GLY A 1 89 ? -1.410 -1.183 -8.070 1.00 92.25 89 GLY A O 1
ATOM 673 N N . LEU A 1 90 ? -0.689 -1.080 -10.195 1.00 91.56 90 LEU A N 1
ATOM 674 C CA . LEU A 1 90 ? -1.558 -2.162 -10.678 1.00 91.56 90 LEU A CA 1
ATOM 675 C C . LEU A 1 90 ? -1.229 -3.504 -10.002 1.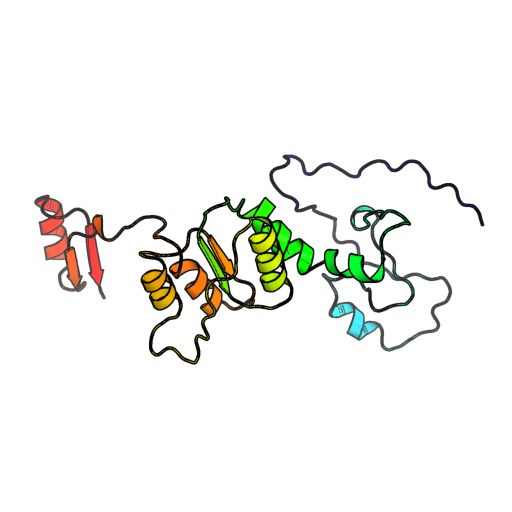00 91.56 90 LEU A C 1
ATOM 677 O O . LEU A 1 90 ? -2.128 -4.225 -9.564 1.00 91.56 90 LEU A O 1
ATOM 681 N N . GLY A 1 91 ? 0.061 -3.829 -9.890 1.00 89.56 91 GLY A N 1
ATOM 682 C CA . GLY A 1 91 ? 0.547 -5.045 -9.243 1.00 89.56 91 GLY A CA 1
ATOM 683 C C . GLY A 1 91 ? 0.264 -5.065 -7.743 1.00 89.56 91 GLY A C 1
ATOM 684 O O . GLY A 1 91 ? -0.119 -6.107 -7.219 1.00 89.56 91 GLY A O 1
ATOM 685 N N . ALA A 1 92 ? 0.362 -3.922 -7.061 1.00 92.19 92 ALA A N 1
ATOM 686 C CA . ALA A 1 92 ? -0.007 -3.808 -5.655 1.00 92.19 92 ALA A CA 1
ATOM 687 C C . ALA A 1 92 ? -1.488 -4.153 -5.437 1.00 92.19 92 ALA A C 1
ATOM 689 O O . ALA A 1 92 ? -1.814 -4.878 -4.500 1.00 92.19 92 ALA A O 1
ATOM 690 N N . ALA A 1 93 ? -2.375 -3.697 -6.325 1.00 91.44 93 ALA A N 1
ATOM 691 C CA . ALA A 1 93 ? -3.809 -3.951 -6.218 1.00 91.44 93 ALA A CA 1
ATOM 692 C C . ALA A 1 93 ? -4.181 -5.411 -6.521 1.00 91.44 93 ALA A C 1
ATOM 694 O O . ALA A 1 93 ? -4.859 -6.064 -5.726 1.00 91.44 93 ALA A O 1
ATOM 695 N N . TRP A 1 94 ? -3.746 -5.928 -7.674 1.00 89.94 94 TRP A N 1
ATOM 696 C CA . TRP A 1 94 ? -4.140 -7.257 -8.147 1.00 89.94 94 TRP A CA 1
ATOM 697 C C . TRP A 1 94 ? -3.276 -8.356 -7.522 1.00 89.94 94 TRP A C 1
ATOM 699 O O . TRP A 1 94 ? -3.807 -9.303 -6.949 1.00 89.94 94 TRP A O 1
ATOM 709 N N . ASN A 1 95 ? -1.950 -8.245 -7.590 1.00 87.19 95 ASN A N 1
ATOM 710 C CA . ASN A 1 95 ? -1.070 -9.340 -7.182 1.00 87.19 95 ASN A CA 1
ATOM 711 C C . ASN A 1 95 ? -0.852 -9.362 -5.667 1.00 87.19 95 ASN A C 1
ATOM 713 O O . ASN A 1 95 ? -0.992 -10.416 -5.052 1.00 87.19 95 ASN A O 1
ATOM 717 N N . THR A 1 96 ? -0.522 -8.213 -5.069 1.00 89.00 96 THR A N 1
ATOM 718 C CA . THR A 1 96 ? -0.142 -8.151 -3.648 1.00 89.00 96 THR A CA 1
ATOM 719 C C . THR A 1 96 ? -1.360 -8.167 -2.730 1.00 89.00 96 THR A C 1
ATOM 721 O O . THR A 1 96 ? -1.468 -9.030 -1.865 1.00 89.00 96 THR A O 1
ATOM 724 N N . ALA A 1 97 ? -2.282 -7.219 -2.907 1.00 88.88 97 ALA A N 1
ATOM 725 C CA . ALA A 1 97 ? -3.459 -7.083 -2.052 1.00 88.88 97 ALA A CA 1
ATOM 726 C C . ALA A 1 97 ? -4.633 -7.961 -2.506 1.00 88.88 97 ALA A C 1
ATOM 728 O O . ALA A 1 97 ? -5.499 -8.287 -1.699 1.00 88.88 97 ALA A O 1
ATOM 729 N N . ASN A 1 98 ? -4.667 -8.356 -3.785 1.00 90.12 98 ASN A N 1
ATOM 730 C CA . ASN A 1 98 ? -5.754 -9.141 -4.373 1.00 90.12 98 ASN A CA 1
ATOM 731 C C . ASN A 1 98 ? -7.139 -8.531 -4.090 1.00 90.12 98 ASN A C 1
ATOM 733 O O . ASN A 1 98 ? -8.070 -9.228 -3.663 1.00 90.12 98 ASN A O 1
ATOM 737 N N . VAL A 1 99 ? -7.240 -7.218 -4.329 1.00 90.69 99 VAL A N 1
ATOM 738 C CA . VAL A 1 99 ? -8.417 -6.389 -4.042 1.00 90.69 99 VAL A CA 1
ATOM 739 C C . VAL A 1 99 ? -9.672 -7.013 -4.641 1.00 90.69 99 VAL A C 1
ATOM 741 O O . VAL A 1 99 ? -9.714 -7.367 -5.824 1.00 90.69 99 VAL A O 1
ATOM 744 N N . LYS A 1 100 ? -10.715 -7.131 -3.817 1.00 89.50 100 LYS A N 1
ATOM 745 C CA . LYS A 1 100 ? -11.998 -7.702 -4.225 1.00 89.50 100 LYS A CA 1
ATOM 746 C C . LYS A 1 100 ? -12.959 -6.613 -4.703 1.00 89.50 100 LYS A C 1
ATOM 748 O O . LYS A 1 100 ? -13.025 -5.548 -4.092 1.00 89.50 100 LYS A O 1
ATOM 753 N N . PRO A 1 101 ? -13.740 -6.868 -5.768 1.00 88.81 101 PRO A N 1
ATOM 754 C CA . PRO A 1 101 ? -14.831 -5.978 -6.136 1.00 88.81 101 PRO A CA 1
ATOM 755 C C . PRO A 1 101 ? -15.792 -5.785 -4.959 1.00 88.81 101 PRO A C 1
ATOM 757 O O . PRO A 1 101 ? -16.182 -6.754 -4.312 1.00 88.81 101 PRO A O 1
ATOM 760 N N . GLY A 1 102 ? -16.181 -4.539 -4.704 1.00 86.88 102 GLY A N 1
ATOM 761 C CA . GLY A 1 102 ? -17.042 -4.170 -3.578 1.00 86.88 102 GLY A CA 1
ATOM 762 C C . GLY A 1 102 ? -16.285 -3.747 -2.319 1.00 86.88 102 GLY A C 1
ATOM 763 O O . GLY A 1 102 ? -16.907 -3.163 -1.439 1.00 86.88 102 GLY A O 1
ATOM 764 N N . SER A 1 103 ? -14.969 -3.965 -2.247 1.00 89.75 103 SER A N 1
ATOM 765 C CA . SER A 1 103 ? -14.162 -3.524 -1.110 1.00 89.75 103 SER A CA 1
ATOM 766 C C . SER A 1 103 ? -13.965 -2.010 -1.057 1.00 89.75 103 SER A C 1
ATOM 768 O O . SER A 1 103 ? -14.008 -1.330 -2.086 1.00 89.75 103 SER A O 1
ATOM 770 N N . THR A 1 104 ? -13.714 -1.499 0.144 1.00 92.31 104 THR A N 1
ATOM 771 C CA . THR A 1 104 ? -13.342 -0.109 0.426 1.00 92.31 104 THR A CA 1
ATOM 772 C C . THR A 1 104 ? -11.822 0.047 0.449 1.00 92.31 104 THR A C 1
ATOM 774 O O . THR A 1 104 ? -11.094 -0.831 0.914 1.00 92.31 104 THR A O 1
ATOM 777 N N . LEU A 1 105 ? -11.324 1.157 -0.100 1.00 94.19 105 LEU A N 1
ATOM 778 C CA . LEU A 1 105 ? -9.893 1.395 -0.261 1.00 94.19 105 LEU A CA 1
ATOM 779 C C . LEU A 1 105 ? -9.516 2.815 0.156 1.00 94.19 105 LEU A C 1
ATOM 781 O O . LEU A 1 105 ? -10.216 3.763 -0.195 1.00 94.19 105 LEU A O 1
ATOM 785 N N . ALA A 1 106 ? -8.367 2.962 0.813 1.00 96.06 106 ALA A N 1
ATOM 786 C CA . ALA A 1 106 ? -7.705 4.247 1.023 1.00 96.06 106 ALA A CA 1
ATOM 787 C C . ALA A 1 106 ? -6.346 4.265 0.309 1.00 96.06 106 ALA A C 1
ATOM 789 O O . ALA A 1 106 ? -5.549 3.336 0.438 1.00 96.06 106 ALA A O 1
ATOM 790 N 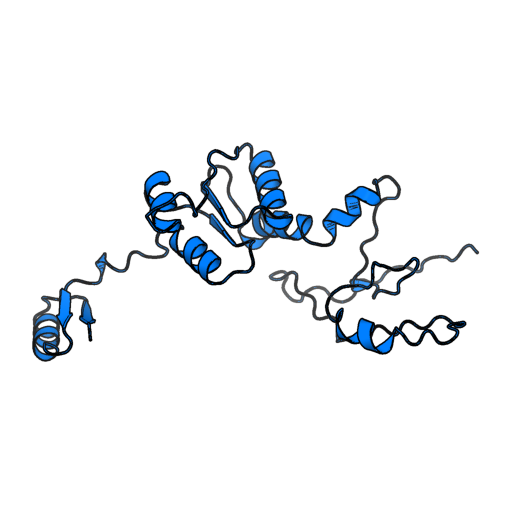N . ILE A 1 107 ? -6.073 5.328 -0.450 1.00 96.75 107 ILE A N 1
ATOM 791 C CA . ILE A 1 107 ? -4.818 5.509 -1.192 1.00 96.75 107 ILE A CA 1
ATOM 792 C C . ILE A 1 107 ? -4.140 6.775 -0.675 1.00 96.75 107 ILE A C 1
ATOM 794 O O . ILE A 1 107 ? -4.666 7.878 -0.825 1.00 96.75 107 ILE A O 1
ATOM 798 N N . PHE A 1 108 ? -2.960 6.617 -0.085 1.00 97.44 108 PHE A N 1
ATOM 799 C CA . PHE A 1 108 ? -2.194 7.697 0.517 1.00 97.44 108 PHE A CA 1
ATOM 800 C C . PHE A 1 108 ?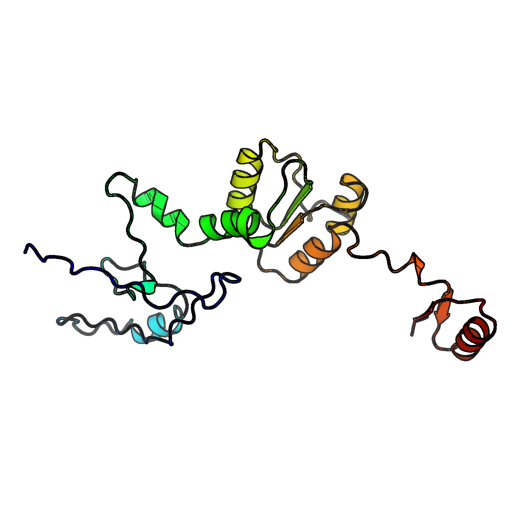 -1.061 8.108 -0.420 1.00 97.44 108 PHE A C 1
ATOM 802 O O . PHE A 1 108 ? -0.065 7.405 -0.562 1.00 97.44 108 PHE A O 1
ATOM 809 N N . GLY A 1 109 ? -1.212 9.266 -1.059 1.00 95.88 109 GLY A N 1
ATOM 810 C CA . GLY A 1 109 ? -0.270 9.775 -2.055 1.00 95.88 109 GLY A CA 1
ATOM 811 C C . GLY A 1 109 ? -0.747 9.512 -3.482 1.00 95.88 109 GLY A C 1
ATOM 812 O O . GLY A 1 109 ? -0.880 8.374 -3.922 1.00 95.88 109 GLY A O 1
ATOM 813 N N . LEU A 1 110 ? -0.978 10.590 -4.233 1.00 95.12 110 LEU A N 1
ATOM 814 C CA . LEU A 1 110 ? -1.542 10.552 -5.589 1.00 95.12 110 LEU A CA 1
ATOM 815 C C . LEU A 1 110 ? -0.485 10.801 -6.677 1.00 95.12 110 LEU A C 1
ATOM 817 O O . LEU A 1 110 ? -0.720 11.516 -7.648 1.00 95.12 110 LEU A O 1
ATOM 821 N N . GLY A 1 111 ? 0.707 10.226 -6.492 1.00 93.81 111 GLY A N 1
ATOM 822 C CA . GLY A 1 111 ? 1.743 10.161 -7.527 1.00 93.81 111 GLY A CA 1
ATOM 823 C C . GLY A 1 111 ? 1.441 9.088 -8.581 1.00 93.81 111 GLY A C 1
ATOM 824 O O . GLY A 1 111 ? 0.342 8.543 -8.636 1.00 93.81 111 GLY A O 1
ATOM 825 N N . ALA A 1 112 ? 2.434 8.721 -9.399 1.00 91.88 112 ALA A N 1
ATOM 826 C CA . ALA A 1 112 ? 2.255 7.726 -10.466 1.00 91.88 112 ALA A CA 1
ATOM 827 C C . ALA A 1 112 ? 1.700 6.374 -9.964 1.00 91.88 112 ALA A C 1
ATOM 829 O O . ALA A 1 112 ? 0.831 5.792 -10.609 1.00 91.88 112 ALA A O 1
ATOM 830 N N . VAL A 1 113 ? 2.163 5.904 -8.799 1.00 94.38 113 VAL A N 1
ATOM 831 C CA . VAL A 1 113 ? 1.711 4.643 -8.180 1.00 94.38 113 VAL A CA 1
ATOM 832 C C . VAL A 1 113 ? 0.262 4.749 -7.690 1.00 94.38 113 VAL A C 1
ATOM 834 O O . VAL A 1 113 ? -0.569 3.911 -8.036 1.00 94.38 113 VAL A O 1
ATOM 837 N N . GLY A 1 114 ? -0.067 5.810 -6.944 1.00 95.25 114 GLY A N 1
ATOM 838 C CA . GLY A 1 114 ? -1.421 6.040 -6.430 1.00 95.25 114 GLY A CA 1
ATOM 839 C C . GLY A 1 114 ? -2.458 6.258 -7.535 1.00 95.25 114 GLY A C 1
ATOM 840 O O . GLY A 1 114 ? -3.563 5.725 -7.472 1.00 95.25 114 GLY A O 1
ATOM 841 N N . LEU A 1 115 ? -2.095 6.971 -8.605 1.00 94.25 115 LEU A N 1
ATOM 842 C CA . LEU A 1 115 ? -2.967 7.129 -9.772 1.00 94.25 115 LEU A CA 1
ATOM 843 C C . LEU A 1 115 ? -3.185 5.804 -10.513 1.00 94.25 115 LEU A C 1
ATOM 845 O O . LEU A 1 115 ? -4.288 5.548 -10.988 1.00 94.25 115 LEU A O 1
ATOM 849 N N . ALA A 1 116 ? -2.176 4.935 -10.586 1.00 93.62 116 ALA A N 1
ATOM 850 C CA . ALA A 1 116 ? -2.343 3.608 -11.172 1.00 93.62 116 ALA A CA 1
ATOM 851 C C . ALA A 1 116 ? -3.302 2.724 -10.354 1.00 93.62 116 ALA A C 1
ATOM 853 O O . ALA A 1 116 ? -4.110 2.004 -10.940 1.00 93.62 116 ALA A O 1
ATOM 854 N N . LEU A 1 117 ? -3.294 2.841 -9.021 1.00 93.88 117 LEU A N 1
ATOM 855 C CA . LEU A 1 117 ? -4.311 2.225 -8.160 1.00 93.88 117 LEU A CA 1
ATOM 856 C C . LEU A 1 117 ? -5.718 2.759 -8.467 1.00 93.88 117 LEU A C 1
ATOM 858 O O . LEU A 1 117 ? -6.650 1.974 -8.611 1.00 93.88 117 LEU A O 1
ATOM 862 N N . ILE A 1 118 ? -5.879 4.072 -8.651 1.00 92.06 118 ILE A N 1
ATOM 863 C CA . ILE A 1 118 ? -7.167 4.673 -9.046 1.00 92.06 118 ILE A CA 1
ATOM 864 C C . ILE A 1 118 ? -7.656 4.129 -10.398 1.00 92.06 118 ILE A C 1
ATOM 866 O O . ILE A 1 118 ? -8.843 3.825 -10.556 1.00 92.06 118 ILE A O 1
ATOM 870 N N . VAL A 1 119 ? -6.752 3.972 -11.370 1.00 90.38 119 VAL A N 1
ATOM 871 C CA . VAL A 1 119 ? -7.075 3.358 -12.668 1.00 90.38 119 VAL A CA 1
ATOM 872 C C . VAL A 1 119 ? -7.554 1.918 -12.479 1.00 90.38 119 VAL A C 1
ATOM 874 O O . VAL A 1 119 ? -8.553 1.536 -13.088 1.00 90.38 119 VAL A O 1
ATOM 877 N N . TYR A 1 120 ? -6.902 1.137 -11.614 1.00 88.75 120 TYR A N 1
ATOM 878 C CA . TYR A 1 120 ? -7.341 -0.223 -11.288 1.00 88.75 120 TYR A CA 1
ATOM 879 C C . TYR A 1 120 ? -8.743 -0.243 -10.661 1.00 88.75 120 TYR A C 1
ATOM 881 O O . TYR A 1 120 ? -9.626 -0.950 -11.143 1.00 88.75 120 TYR A O 1
ATOM 889 N N . VAL A 1 121 ? -8.984 0.586 -9.642 1.00 85.75 121 VAL A N 1
ATOM 890 C CA . VAL A 1 121 ? -10.290 0.693 -8.963 1.00 85.75 121 VAL A CA 1
ATOM 891 C C . VAL A 1 121 ? -11.397 1.050 -9.966 1.00 85.75 121 VAL A C 1
ATOM 893 O O . VAL A 1 121 ? -12.457 0.419 -9.978 1.00 85.75 121 VAL A O 1
ATOM 896 N N . SER A 1 122 ? -11.107 1.960 -10.902 1.00 84.88 122 SER A N 1
ATOM 897 C CA . SER A 1 122 ? -12.023 2.332 -11.991 1.00 84.88 122 SER A CA 1
ATOM 898 C C . SER A 1 122 ? -12.398 1.142 -12.886 1.00 84.88 122 SER A C 1
ATOM 900 O O . SER A 1 122 ? -13.550 1.015 -13.310 1.00 84.88 122 SER A O 1
ATOM 902 N N . GLN A 1 123 ? -11.458 0.229 -13.152 1.00 82.75 123 GLN A N 1
ATOM 903 C CA . GLN A 1 123 ? -11.716 -1.001 -13.915 1.00 82.75 123 GLN A CA 1
ATOM 904 C C . GLN A 1 123 ? -12.573 -2.005 -13.134 1.00 82.75 123 GLN A C 1
ATOM 906 O O . GLN A 1 123 ? -13.392 -2.706 -13.732 1.00 82.75 123 GLN A O 1
ATOM 911 N N . CYS A 1 124 ? -12.472 -2.021 -11.802 1.00 75.31 124 CYS A N 1
ATOM 912 C CA . CYS A 1 124 ? -13.343 -2.799 -10.918 1.00 75.31 124 CYS A CA 1
ATOM 913 C C . CYS A 1 124 ? -14.779 -2.244 -10.819 1.00 75.31 124 CYS A C 1
ATOM 915 O O . CYS A 1 124 ? -15.563 -2.729 -10.003 1.00 75.31 124 CYS A O 1
ATOM 917 N N . ARG A 1 125 ? -15.147 -1.255 -11.654 1.00 71.44 125 ARG A N 1
ATOM 918 C CA . ARG A 1 125 ? -16.422 -0.511 -11.608 1.00 71.44 125 ARG A CA 1
ATOM 919 C C . ARG A 1 125 ? -16.660 0.189 -10.270 1.00 71.44 125 ARG A C 1
ATOM 921 O O . ARG A 1 125 ? -17.804 0.427 -9.887 1.00 71.44 125 ARG A O 1
ATOM 928 N N . GLN A 1 126 ? -15.580 0.526 -9.578 1.00 68.12 126 GLN A N 1
ATOM 929 C CA . GLN A 1 126 ? -15.593 1.351 -8.382 1.00 68.12 126 GLN A CA 1
ATOM 930 C C . GLN A 1 126 ? -15.068 2.737 -8.765 1.00 68.12 126 GLN A C 1
ATOM 932 O O . GLN A 1 126 ? -14.106 2.861 -9.516 1.00 68.12 126 GLN A O 1
ATOM 937 N N . GLY A 1 127 ? -15.735 3.795 -8.313 1.00 73.56 127 GLY A N 1
ATOM 938 C CA . GLY A 1 127 ? -15.268 5.165 -8.523 1.00 73.56 127 GLY A CA 1
ATOM 939 C C . GLY A 1 127 ? -14.377 5.622 -7.375 1.00 73.56 127 GLY A C 1
ATOM 940 O O . GLY A 1 127 ? -14.496 5.117 -6.262 1.00 73.56 127 GLY A O 1
ATOM 941 N N . VAL A 1 128 ? -13.532 6.624 -7.623 1.00 82.69 128 VAL A N 1
ATOM 942 C CA . VAL A 1 128 ? -13.012 7.452 -6.526 1.00 82.69 128 VAL A CA 1
ATOM 943 C C . VAL A 1 128 ? -14.192 8.246 -5.983 1.00 82.69 128 VAL A C 1
ATOM 945 O O . VAL A 1 128 ? -14.784 9.040 -6.712 1.00 82.69 128 VAL A O 1
ATOM 948 N N . THR A 1 129 ? -14.566 7.984 -4.737 1.00 86.00 129 THR A N 1
ATOM 949 C CA . THR A 1 129 ? -15.752 8.587 -4.118 1.00 86.00 129 THR A CA 1
ATOM 950 C C . THR A 1 129 ? -15.421 9.818 -3.294 1.00 86.00 129 THR A C 1
ATOM 952 O O . THR A 1 129 ? -16.251 10.709 -3.194 1.00 86.00 129 THR A O 1
ATOM 955 N N . GLU A 1 130 ? -14.221 9.871 -2.718 1.00 92.44 130 GLU A N 1
ATOM 956 C CA . GLU A 1 130 ? -13.829 10.894 -1.754 1.00 92.44 130 GLU A CA 1
ATOM 957 C C . GLU A 1 130 ? -12.370 11.306 -1.950 1.00 92.44 130 GLU A C 1
ATOM 959 O O . GLU A 1 130 ? -11.519 10.496 -2.331 1.00 92.44 130 GLU A O 1
ATOM 964 N N . PHE A 1 131 ? -12.082 12.575 -1.665 1.00 94.69 131 PHE A N 1
ATOM 965 C CA . PHE A 1 131 ? -10.731 13.126 -1.626 1.00 94.69 131 PHE A CA 1
ATOM 966 C C . PHE A 1 131 ? -10.555 13.907 -0.327 1.00 94.69 131 PHE A C 1
ATOM 968 O O . PHE A 1 131 ? -11.354 14.787 -0.017 1.00 94.69 131 PHE A O 1
ATOM 975 N N . ILE A 1 132 ? -9.496 13.597 0.419 1.00 94.81 132 ILE A N 1
ATOM 976 C CA . ILE A 1 132 ? -9.242 14.190 1.730 1.00 94.81 132 ILE A CA 1
ATOM 977 C C . ILE A 1 132 ? -7.876 14.868 1.700 1.00 94.81 132 ILE A C 1
ATOM 979 O O . ILE A 1 132 ? -6.858 14.226 1.434 1.00 94.81 132 ILE A O 1
ATOM 983 N N . ASN A 1 133 ? -7.848 16.166 1.998 1.00 95.19 133 ASN A N 1
ATOM 984 C CA . ASN A 1 133 ? -6.608 16.892 2.229 1.00 95.19 133 ASN A CA 1
ATOM 985 C C . ASN A 1 133 ? -6.296 16.893 3.736 1.00 95.19 133 ASN A C 1
ATOM 987 O O . ASN A 1 133 ? -6.981 17.588 4.485 1.00 95.19 133 ASN A O 1
ATOM 991 N N . PRO A 1 134 ? -5.254 16.184 4.209 1.00 92.69 134 PRO A N 1
ATOM 992 C CA . PRO A 1 134 ? -4.950 16.110 5.640 1.00 92.69 134 PRO A CA 1
ATOM 993 C C . PRO A 1 134 ? -4.583 17.464 6.262 1.00 92.69 134 PRO A C 1
ATOM 995 O O . PRO A 1 134 ? -4.657 17.612 7.473 1.00 92.69 134 PRO A O 1
ATOM 998 N N . LYS A 1 135 ? -4.206 18.469 5.458 1.00 93.56 135 LYS A N 1
ATOM 999 C CA . LYS A 1 135 ? -3.909 19.826 5.952 1.00 93.56 135 LYS A CA 1
ATOM 1000 C C . LYS A 1 135 ? -5.153 20.616 6.359 1.00 93.56 135 LYS A C 1
ATOM 1002 O O . LYS A 1 135 ? -5.017 21.669 6.970 1.00 93.56 135 LYS A O 1
ATOM 1007 N N . GLU A 1 136 ? -6.330 20.149 5.963 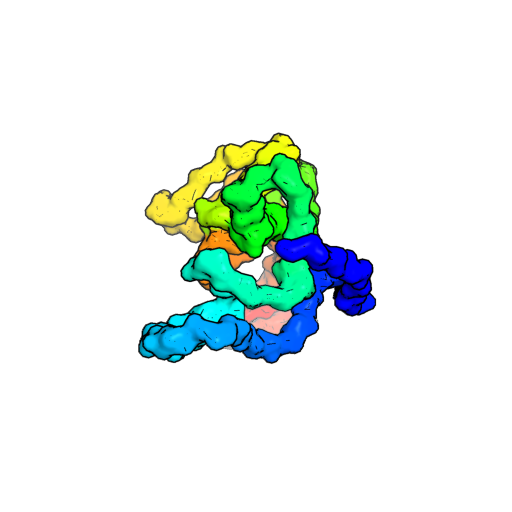1.00 94.75 136 GLU A N 1
ATOM 1008 C CA . GLU A 1 136 ? -7.621 20.773 6.262 1.00 94.75 136 GLU A CA 1
ATOM 1009 C C . GLU A 1 136 ? -8.319 20.089 7.449 1.00 94.75 136 GLU A C 1
ATOM 1011 O O . GLU A 1 136 ? -9.475 20.388 7.735 1.00 94.75 136 GLU A O 1
ATOM 1016 N N . LEU A 1 137 ? -7.634 19.160 8.126 1.00 92.88 137 LEU A N 1
ATOM 1017 C CA . LEU A 1 137 ? -8.163 18.410 9.258 1.00 92.88 137 LEU A CA 1
ATOM 1018 C C . LEU A 1 137 ? -7.540 18.887 10.572 1.00 92.88 137 LEU A C 1
ATOM 1020 O O . LEU A 1 137 ? -6.328 19.077 10.662 1.00 92.88 137 LEU A O 1
ATOM 1024 N N . ASP A 1 138 ? -8.375 18.985 11.605 1.00 94.31 138 ASP A N 1
ATOM 1025 C CA . ASP A 1 138 ? -7.940 19.184 12.995 1.00 94.31 138 ASP A CA 1
ATOM 1026 C C . ASP A 1 138 ? -7.654 17.851 13.716 1.00 94.31 138 ASP A C 1
ATOM 1028 O O . ASP A 1 138 ? -7.094 17.830 14.811 1.00 94.31 138 ASP A O 1
ATOM 1032 N N . THR A 1 139 ? -8.043 16.728 13.105 1.00 94.19 139 THR A N 1
ATOM 1033 C CA . THR A 1 139 ? -7.867 15.362 13.615 1.00 94.19 139 THR A CA 1
ATOM 1034 C C . THR A 1 139 ? -6.908 14.566 12.726 1.00 94.19 139 THR A C 1
ATOM 1036 O O . THR A 1 139 ? -6.747 14.895 11.546 1.00 94.19 139 THR A O 1
ATOM 1039 N N . PRO A 1 140 ? -6.305 13.476 13.235 1.00 95.06 140 PRO A N 1
ATOM 1040 C CA . PRO A 1 140 ? -5.552 12.542 12.405 1.00 95.06 140 PRO A CA 1
ATOM 1041 C C . PRO A 1 140 ? -6.361 12.027 11.203 1.00 95.06 140 PRO A C 1
ATOM 1043 O O . PRO A 1 140 ? -7.581 11.844 11.273 1.00 95.06 140 PRO A O 1
ATOM 1046 N N . LEU A 1 141 ? -5.676 11.771 10.087 1.00 96.19 141 LEU A N 1
ATOM 1047 C CA . LEU A 1 141 ? -6.308 11.371 8.828 1.00 96.19 141 LEU A CA 1
ATOM 1048 C C . LEU A 1 141 ? -6.989 10.001 8.953 1.00 96.19 141 LEU A C 1
ATOM 1050 O O . LEU A 1 141 ? -8.102 9.818 8.458 1.00 96.19 141 LEU A O 1
ATOM 1054 N N . HIS A 1 142 ? -6.355 9.049 9.636 1.00 95.44 142 HIS A N 1
ATOM 1055 C CA . HIS A 1 142 ? -6.910 7.714 9.847 1.00 95.44 142 HIS A CA 1
ATOM 1056 C C . HIS A 1 142 ? -8.211 7.733 10.658 1.00 95.44 142 HIS A C 1
ATOM 1058 O O . HIS A 1 142 ? -9.125 6.980 10.333 1.00 95.44 142 HIS A O 1
ATOM 1064 N N . GLU A 1 143 ? -8.343 8.614 11.655 1.00 94.56 143 GLU A N 1
ATOM 1065 C CA . GLU A 1 143 ? -9.591 8.776 12.415 1.00 94.56 143 GLU A CA 1
ATOM 1066 C C . GLU A 1 143 ? -10.723 9.245 11.503 1.00 94.56 143 GLU A C 1
ATOM 1068 O O . GLU A 1 143 ? -11.813 8.669 11.522 1.00 94.56 143 GLU A O 1
ATOM 1073 N N . LYS A 1 144 ? -10.442 10.226 10.633 1.00 95.62 144 LYS A N 1
ATOM 1074 C CA . LYS A 1 144 ? -11.429 10.713 9.667 1.00 95.62 144 LYS A CA 1
ATOM 1075 C C . LYS A 1 144 ? -11.859 9.619 8.692 1.00 95.62 144 LYS A C 1
ATOM 1077 O O . LYS A 1 144 ? -13.049 9.458 8.426 1.00 95.62 144 LYS A O 1
ATOM 1082 N N . ILE A 1 145 ? -10.901 8.844 8.183 1.00 95.81 145 ILE A N 1
ATOM 1083 C CA . ILE A 1 145 ? -11.185 7.715 7.291 1.00 95.81 145 ILE A CA 1
ATOM 1084 C C . ILE A 1 145 ? -12.056 6.681 8.007 1.00 95.81 145 ILE A C 1
ATOM 1086 O O . ILE A 1 145 ? -13.075 6.270 7.454 1.00 95.81 145 ILE A O 1
ATOM 1090 N N . ARG A 1 146 ? -11.714 6.294 9.240 1.00 94.19 146 ARG A N 1
ATOM 1091 C CA . ARG A 1 146 ? -12.485 5.317 10.026 1.00 94.19 146 ARG A CA 1
ATOM 1092 C C . ARG A 1 146 ? -13.907 5.787 10.314 1.00 94.19 146 ARG A C 1
ATOM 1094 O O . ARG A 1 146 ? -14.830 4.986 10.202 1.00 94.19 146 ARG A O 1
ATOM 1101 N N . GLU A 1 147 ? -14.094 7.067 10.632 1.00 93.56 147 GLU A N 1
ATOM 1102 C CA . GLU A 1 147 ? -15.421 7.672 10.810 1.00 93.56 147 GLU A CA 1
ATOM 1103 C C . GLU A 1 147 ? -16.261 7.533 9.530 1.00 93.56 147 GLU A C 1
ATOM 1105 O O . GLU A 1 147 ? -17.387 7.035 9.567 1.00 93.56 147 GLU A O 1
ATOM 1110 N N . MET A 1 148 ? -15.693 7.910 8.380 1.00 93.50 148 MET A N 1
ATOM 1111 C CA . MET A 1 148 ? -16.379 7.872 7.081 1.00 93.50 148 MET A CA 1
ATOM 1112 C C . MET A 1 148 ? -16.687 6.450 6.598 1.00 93.50 148 MET A C 1
ATOM 1114 O O . MET A 1 148 ? -17.636 6.243 5.844 1.00 93.50 148 MET A O 1
ATOM 1118 N N . THR A 1 149 ? -15.882 5.475 7.018 1.00 92.81 149 THR A N 1
ATOM 1119 C CA . THR A 1 149 ? -15.944 4.080 6.552 1.00 92.81 149 THR A CA 1
ATOM 1120 C C . THR A 1 149 ? -16.523 3.120 7.588 1.00 92.81 149 THR A C 1
ATOM 1122 O O . THR A 1 149 ? -16.562 1.921 7.349 1.00 92.81 149 THR A O 1
ATOM 1125 N N . GLN A 1 150 ? -17.042 3.640 8.706 1.00 89.62 150 GLN A N 1
ATOM 1126 C CA . GLN A 1 150 ? -17.668 2.856 9.781 1.00 89.62 150 GLN A CA 1
ATOM 1127 C C . GLN A 1 150 ? -16.732 1.807 10.407 1.00 89.62 150 GLN A C 1
ATOM 1129 O O . GLN A 1 150 ? -17.162 0.706 10.746 1.00 89.62 150 GLN A O 1
ATOM 1134 N N . GLY A 1 151 ? -15.461 2.164 10.605 1.00 88.00 151 GLY A N 1
ATOM 1135 C CA . GLY A 1 151 ? -14.483 1.309 11.288 1.00 88.00 151 GLY A CA 1
ATOM 1136 C C . GLY A 1 151 ? -13.161 1.123 10.552 1.00 88.00 151 GLY A C 1
ATOM 1137 O O . GLY A 1 151 ? -12.227 0.590 11.143 1.00 88.00 151 GLY A O 1
ATOM 1138 N N . GLY A 1 152 ? -13.055 1.602 9.313 1.00 93.88 152 GLY A N 1
ATOM 1139 C CA . GLY A 1 152 ? -11.834 1.571 8.516 1.00 93.88 152 GLY A CA 1
ATOM 1140 C C . GLY A 1 152 ? -12.078 1.064 7.098 1.00 93.88 152 GLY A C 1
ATOM 1141 O O . GLY A 1 152 ? -13.183 0.679 6.732 1.00 93.88 152 GLY A O 1
ATOM 1142 N N . VAL A 1 153 ? -11.033 1.075 6.277 1.00 94.44 153 VAL A N 1
ATOM 1143 C CA . VAL A 1 153 ? -11.076 0.497 4.925 1.00 94.44 153 VAL A CA 1
ATOM 1144 C C . VAL A 1 153 ? -10.652 -0.970 4.916 1.00 94.44 153 VAL A C 1
ATOM 1146 O O . VAL A 1 153 ? -9.941 -1.435 5.811 1.00 94.44 153 VAL A O 1
ATOM 1149 N N . ASP A 1 154 ? -11.054 -1.710 3.884 1.00 92.62 154 ASP A N 1
ATOM 1150 C CA . ASP A 1 154 ? -10.600 -3.091 3.668 1.00 92.62 154 ASP A CA 1
ATOM 1151 C C . ASP A 1 154 ? -9.130 -3.142 3.235 1.00 92.62 154 ASP A C 1
ATOM 1153 O O . ASP A 1 154 ? -8.394 -4.046 3.627 1.00 92.62 154 ASP A O 1
ATOM 1157 N N . TYR A 1 155 ? -8.694 -2.163 2.435 1.00 94.00 155 TYR A N 1
ATOM 1158 C CA . TYR A 1 155 ? -7.313 -2.060 1.965 1.00 94.00 155 TYR A CA 1
ATOM 1159 C C . TYR A 1 155 ? -6.801 -0.624 2.053 1.00 94.00 155 TYR A C 1
ATOM 1161 O O . TYR A 1 155 ? -7.447 0.312 1.585 1.00 94.00 155 TYR A O 1
ATOM 1169 N N . SER A 1 156 ? -5.590 -0.450 2.571 1.00 96.12 156 SER A N 1
ATOM 1170 C CA . SER A 1 156 ? -4.866 0.822 2.534 1.00 96.12 156 SER A CA 1
ATOM 1171 C C . SER A 1 156 ? -3.585 0.685 1.715 1.00 96.12 156 SER A C 1
ATOM 1173 O O . SER A 1 156 ? -2.842 -0.280 1.901 1.00 96.12 156 SER A O 1
ATOM 1175 N N . PHE A 1 157 ? -3.285 1.668 0.869 1.00 97.00 157 PHE A N 1
ATOM 1176 C CA . PHE A 1 157 ? -2.052 1.724 0.084 1.00 97.00 157 PHE A CA 1
ATOM 1177 C C . PHE A 1 157 ? -1.263 2.983 0.432 1.00 97.00 157 PHE A C 1
ATOM 1179 O O . PHE A 1 157 ? -1.729 4.094 0.190 1.00 97.00 157 PHE A O 1
ATOM 1186 N N . GLU A 1 158 ? -0.056 2.810 0.966 1.00 97.19 158 GLU A N 1
ATOM 1187 C CA . GLU A 1 158 ? 0.918 3.890 1.136 1.00 97.19 158 GLU A CA 1
ATOM 1188 C C . GLU A 1 158 ? 1.713 4.049 -0.165 1.00 97.19 158 GLU A C 1
ATOM 1190 O O . GLU A 1 158 ? 2.251 3.080 -0.701 1.00 97.19 158 GLU A O 1
ATOM 1195 N N . CYS A 1 159 ? 1.711 5.254 -0.731 1.00 96.31 159 CYS A N 1
ATOM 1196 C CA . CYS A 1 159 ? 2.342 5.576 -2.012 1.00 96.31 159 CYS A CA 1
ATOM 1197 C C . CYS A 1 159 ? 3.132 6.896 -1.960 1.00 96.31 159 CYS A C 1
ATOM 1199 O O . CYS A 1 159 ? 3.463 7.449 -3.014 1.00 96.31 159 CYS A O 1
ATOM 1201 N N . ALA A 1 160 ? 3.406 7.428 -0.765 1.00 94.44 160 ALA A N 1
ATOM 1202 C CA . ALA A 1 160 ? 4.175 8.652 -0.558 1.00 94.44 160 ALA A CA 1
ATOM 1203 C C . ALA A 1 160 ? 5.618 8.372 -0.097 1.00 94.44 160 ALA A C 1
ATOM 1205 O O . ALA A 1 160 ? 6.463 9.262 -0.212 1.00 94.44 160 ALA A O 1
ATOM 1206 N N . GLY A 1 161 ? 5.917 7.162 0.390 1.00 91.19 161 GLY A N 1
ATOM 1207 C CA . GLY A 1 161 ? 7.226 6.799 0.926 1.00 91.19 161 GLY A CA 1
ATOM 1208 C C . GLY A 1 161 ? 7.543 7.500 2.248 1.00 91.19 161 GLY A C 1
ATOM 1209 O O . GLY A 1 161 ? 8.707 7.795 2.522 1.00 91.19 161 GLY A O 1
ATOM 1210 N N . ASN A 1 162 ? 6.523 7.816 3.051 1.00 94.62 162 ASN A N 1
ATOM 1211 C CA . ASN A 1 162 ? 6.677 8.531 4.317 1.00 94.62 162 ASN A CA 1
ATOM 1212 C C . ASN A 1 162 ? 6.179 7.673 5.493 1.00 94.62 162 ASN A C 1
ATOM 1214 O O . ASN A 1 162 ? 5.092 7.107 5.439 1.00 94.62 162 ASN A O 1
ATOM 1218 N N . LEU A 1 163 ? 6.971 7.586 6.569 1.00 91.38 163 LEU A N 1
ATOM 1219 C CA . LEU A 1 163 ? 6.661 6.730 7.723 1.00 91.38 163 LEU A CA 1
ATOM 1220 C C . LEU A 1 163 ? 5.420 7.178 8.504 1.00 91.38 163 LEU A C 1
ATOM 1222 O O . LEU A 1 163 ? 4.666 6.330 8.977 1.00 91.38 163 LEU A O 1
ATOM 1226 N N . ASP A 1 164 ? 5.180 8.483 8.614 1.00 93.06 164 ASP A N 1
ATOM 1227 C CA . ASP A 1 164 ? 3.977 9.005 9.264 1.00 93.06 164 ASP A CA 1
ATOM 1228 C C . ASP A 1 164 ? 2.743 8.661 8.426 1.00 93.06 164 ASP A C 1
ATOM 1230 O O . ASP A 1 164 ? 1.739 8.185 8.950 1.00 93.06 164 ASP A O 1
ATOM 1234 N N . VAL A 1 165 ? 2.845 8.795 7.101 1.00 95.19 165 VAL A N 1
ATOM 1235 C CA . VAL A 1 165 ? 1.776 8.406 6.170 1.00 95.19 165 VAL A CA 1
ATOM 1236 C C . VAL A 1 165 ? 1.542 6.894 6.190 1.00 95.19 165 VAL A C 1
ATOM 1238 O O . VAL A 1 165 ? 0.394 6.460 6.142 1.00 95.19 165 VAL A O 1
ATOM 1241 N N . LEU A 1 166 ? 2.595 6.084 6.327 1.00 94.44 166 LEU A N 1
ATOM 1242 C CA . LEU A 1 166 ? 2.476 4.635 6.503 1.00 94.44 166 LEU A CA 1
ATOM 1243 C C . LEU A 1 166 ? 1.707 4.284 7.777 1.00 94.44 166 LEU A C 1
ATOM 1245 O O . LEU A 1 166 ? 0.852 3.398 7.749 1.00 94.44 166 LEU A O 1
ATOM 1249 N N . ARG A 1 167 ? 1.986 4.984 8.882 1.00 92.88 167 ARG A N 1
ATOM 1250 C CA . ARG A 1 167 ? 1.245 4.819 10.136 1.00 92.88 167 ARG A CA 1
ATOM 1251 C C . ARG A 1 167 ? -0.228 5.175 9.951 1.00 92.88 167 ARG A C 1
ATOM 1253 O O . ARG A 1 167 ? -1.083 4.399 10.365 1.00 92.88 167 ARG A O 1
ATOM 1260 N N . GLU A 1 168 ? -0.524 6.306 9.316 1.00 95.81 168 GLU A N 1
ATOM 1261 C CA . GLU A 1 168 ? -1.902 6.710 9.011 1.00 95.81 168 GLU A CA 1
ATOM 1262 C C . GLU A 1 168 ? -2.605 5.681 8.112 1.00 95.81 168 GLU A C 1
ATOM 1264 O O . GLU A 1 168 ? -3.742 5.302 8.384 1.00 95.81 168 GLU A O 1
ATOM 1269 N N . ALA A 1 169 ? -1.919 5.159 7.092 1.00 95.94 169 ALA A N 1
ATOM 1270 C CA . ALA A 1 169 ? -2.450 4.114 6.226 1.00 95.94 169 ALA A CA 1
ATOM 1271 C C . ALA A 1 169 ? -2.802 2.851 7.015 1.00 95.94 169 ALA A C 1
ATOM 1273 O O . ALA A 1 169 ? -3.940 2.390 6.945 1.00 95.94 169 ALA A O 1
ATOM 1274 N N . PHE A 1 170 ? -1.872 2.359 7.833 1.00 94.00 170 PHE A N 1
ATOM 1275 C CA . PHE A 1 170 ? -2.079 1.179 8.668 1.00 94.00 170 PHE A CA 1
ATOM 1276 C C . PHE A 1 170 ? -3.232 1.351 9.664 1.00 94.00 170 PHE A C 1
ATOM 1278 O O . PHE A 1 170 ? -4.056 0.457 9.813 1.00 94.00 170 PHE A O 1
ATOM 1285 N N . LEU A 1 171 ? -3.326 2.501 10.334 1.00 93.81 171 LEU A N 1
ATOM 1286 C CA . LEU A 1 171 ? -4.392 2.749 11.309 1.00 93.81 171 LEU A CA 1
ATOM 1287 C C . LEU A 1 171 ? -5.757 3.003 10.653 1.00 93.81 171 LEU A C 1
ATOM 1289 O O . LEU A 1 171 ? -6.783 2.904 11.322 1.00 93.81 171 LEU A O 1
ATOM 1293 N N . SER A 1 172 ? -5.788 3.338 9.360 1.00 95.19 172 SER A N 1
ATOM 1294 C CA . SER A 1 172 ? -7.031 3.604 8.628 1.00 95.19 172 SER A CA 1
ATOM 1295 C C . SER A 1 172 ? -7.793 2.344 8.219 1.00 95.19 172 SER A C 1
ATOM 1297 O O . SER A 1 172 ? -8.955 2.446 7.822 1.00 95.19 172 SER A O 1
ATOM 1299 N N . THR A 1 173 ? -7.167 1.166 8.288 1.00 93.94 173 THR A N 1
ATOM 1300 C CA . THR A 1 173 ? -7.847 -0.100 7.998 1.00 93.94 173 THR A CA 1
ATOM 1301 C C . THR A 1 173 ? -8.718 -0.530 9.168 1.00 93.94 173 THR A C 1
ATOM 1303 O O . THR A 1 173 ? -8.535 -0.068 10.297 1.00 93.94 173 THR A O 1
ATOM 1306 N N . HIS A 1 174 ? -9.641 -1.457 8.909 1.00 87.69 174 HIS A N 1
ATOM 1307 C CA . HIS A 1 174 ? -10.329 -2.165 9.985 1.00 87.69 174 HIS A CA 1
ATOM 1308 C C . HIS A 1 174 ? -9.326 -2.768 10.973 1.00 87.69 174 HIS A C 1
ATOM 1310 O O . HIS A 1 174 ? -8.220 -3.170 10.594 1.00 87.69 174 HIS A O 1
ATOM 1316 N N . ASP A 1 175 ? -9.723 -2.846 12.242 1.00 73.00 175 ASP A N 1
ATOM 1317 C CA . ASP A 1 175 ? -8.886 -3.443 13.277 1.00 73.00 175 ASP A CA 1
ATOM 1318 C C . ASP A 1 175 ? -8.562 -4.890 12.897 1.00 73.00 175 ASP A C 1
ATOM 1320 O O . ASP A 1 175 ? -9.449 -5.736 12.785 1.00 73.00 175 ASP A O 1
ATOM 1324 N N . VAL A 1 176 ? -7.273 -5.177 12.700 1.00 60.41 176 VAL A N 1
ATOM 1325 C CA . VAL A 1 176 ? -6.795 -6.513 12.308 1.00 60.41 176 VAL A CA 1
ATOM 1326 C C . VAL A 1 176 ? -7.182 -7.550 13.376 1.00 60.41 176 VAL A C 1
ATOM 1328 O O . VAL A 1 176 ? -7.464 -8.699 13.045 1.00 60.41 176 VAL A O 1
ATOM 1331 N N . VAL A 1 177 ? -7.254 -7.114 14.645 1.00 58.69 177 VAL A N 1
ATOM 1332 C CA . VAL A 1 177 ? -7.894 -7.761 15.803 1.00 58.69 177 VAL A CA 1
ATOM 1333 C C . VAL A 1 177 ? -8.218 -6.657 16.823 1.00 58.69 177 VAL A C 1
ATOM 1335 O O . VAL A 1 177 ? -7.307 -5.945 17.241 1.00 58.69 177 VAL A O 1
ATOM 1338 N N . ASN A 1 178 ? -9.470 -6.515 17.271 1.00 60.94 178 ASN A N 1
ATOM 1339 C CA . ASN A 1 178 ? -9.784 -5.650 18.417 1.00 60.94 178 ASN A CA 1
ATOM 1340 C C . ASN A 1 178 ? -9.239 -6.305 19.701 1.00 60.94 178 ASN A C 1
ATOM 1342 O O . ASN A 1 178 ? -9.787 -7.300 20.185 1.00 60.94 178 ASN A O 1
ATOM 1346 N N . LEU A 1 179 ? -8.134 -5.768 20.223 1.00 69.50 179 LEU A N 1
ATOM 1347 C CA . LEU A 1 179 ? -7.517 -6.237 21.465 1.00 69.50 179 LEU A CA 1
ATOM 1348 C C . LEU A 1 179 ? -8.095 -5.559 22.711 1.00 69.50 179 LEU A C 1
ATOM 1350 O O . LEU A 1 179 ? -7.931 -6.099 23.806 1.00 69.50 179 LEU A O 1
ATOM 1354 N N . ASP A 1 180 ? -8.809 -4.443 22.557 1.00 71.88 180 ASP A N 1
ATOM 1355 C CA . ASP A 1 180 ? -9.438 -3.719 23.668 1.00 71.88 180 ASP A CA 1
ATOM 1356 C C . ASP A 1 180 ? -10.438 -4.618 24.399 1.00 71.88 180 ASP A C 1
ATOM 1358 O O . ASP A 1 180 ? -10.503 -4.611 25.624 1.00 71.88 180 ASP A O 1
ATOM 1362 N N . GLY A 1 181 ? -11.123 -5.511 23.674 1.00 74.19 181 GLY A N 1
ATOM 1363 C CA . GLY A 1 181 ? -11.989 -6.535 24.270 1.00 74.19 181 GLY A CA 1
ATOM 1364 C C . GLY A 1 181 ? -11.279 -7.517 25.218 1.00 74.19 181 GLY A C 1
ATOM 1365 O O . GLY A 1 181 ? -11.937 -8.168 26.029 1.00 74.19 181 GLY A O 1
ATOM 1366 N N . PHE A 1 182 ? -9.948 -7.629 25.154 1.00 80.94 182 PHE A N 1
ATOM 1367 C CA . PHE A 1 182 ? -9.147 -8.438 26.080 1.00 80.94 182 PHE A CA 1
ATOM 1368 C C . PHE A 1 182 ? -8.631 -7.629 27.277 1.00 80.94 182 PHE A C 1
ATOM 1370 O O . PHE A 1 182 ? -8.269 -8.230 28.295 1.00 80.94 182 PHE A O 1
ATOM 1377 N N . ILE A 1 183 ? -8.592 -6.296 27.176 1.00 89.38 183 ILE A N 1
ATOM 1378 C CA . ILE A 1 183 ? -8.146 -5.392 28.240 1.00 89.38 183 ILE A CA 1
ATOM 1379 C C . ILE A 1 183 ? -9.337 -5.102 29.149 1.00 89.38 183 ILE A C 1
ATOM 1381 O O . ILE A 1 183 ? -10.213 -4.301 28.854 1.00 89.38 183 ILE A O 1
ATOM 1385 N N . THR A 1 184 ? -9.369 -5.774 30.294 1.00 92.81 184 THR A N 1
ATOM 1386 C CA . THR A 1 184 ? -10.461 -5.607 31.266 1.00 92.81 184 THR A CA 1
ATOM 1387 C C . THR A 1 184 ? -10.218 -4.470 32.254 1.00 92.81 184 THR A C 1
ATOM 1389 O O . THR A 1 184 ? -11.168 -3.973 32.849 1.00 92.81 184 THR A O 1
ATOM 1392 N N . HIS A 1 185 ? -8.954 -4.088 32.466 1.00 93.75 185 HIS A N 1
ATOM 1393 C CA . HIS A 1 185 ? -8.552 -3.108 33.473 1.00 93.75 185 HIS A CA 1
ATOM 1394 C C . HIS A 1 185 ? -7.326 -2.319 33.004 1.00 93.75 185 HIS A C 1
ATOM 1396 O O . HIS A 1 185 ? -6.388 -2.900 32.455 1.00 93.75 185 HIS A O 1
ATOM 1402 N N . GLU A 1 186 ? -7.289 -1.024 33.309 1.00 95.31 186 GLU A N 1
ATOM 1403 C CA . GLU A 1 186 ? -6.104 -0.176 33.162 1.00 95.31 186 GLU A CA 1
ATOM 1404 C C . GLU A 1 186 ? -5.710 0.391 34.523 1.00 95.31 186 GLU A C 1
ATOM 1406 O O . GLU A 1 186 ? -6.553 0.896 35.269 1.00 95.31 186 GLU A O 1
ATOM 1411 N N . LEU A 1 187 ? -4.433 0.271 34.881 1.00 95.50 187 LEU A N 1
ATOM 1412 C CA . LEU A 1 187 ? -3.917 0.706 36.176 1.00 95.50 187 LEU A CA 1
ATOM 1413 C C . LEU A 1 187 ? -2.540 1.359 36.000 1.00 95.50 187 LEU A C 1
ATOM 1415 O O . LEU A 1 187 ? -1.741 0.889 35.193 1.00 95.50 187 LEU A O 1
ATOM 1419 N N . PRO A 1 188 ? -2.195 2.389 36.790 1.00 95.19 188 PRO A N 1
ATOM 1420 C CA . PRO A 1 188 ? -0.828 2.891 36.824 1.00 95.19 188 PRO A CA 1
ATOM 1421 C C . PRO A 1 188 ? 0.123 1.820 37.375 1.00 95.19 188 PRO A C 1
ATOM 1423 O O . PRO A 1 188 ? -0.257 1.022 38.238 1.00 95.19 188 PRO A O 1
ATOM 1426 N N . PHE A 1 189 ? 1.384 1.830 36.943 1.00 94.50 189 PHE A N 1
ATOM 1427 C CA . PHE A 1 189 ? 2.396 0.849 37.354 1.00 94.50 189 PHE A CA 1
ATOM 1428 C C . PHE A 1 189 ? 2.577 0.789 38.881 1.00 94.50 189 PHE A C 1
ATOM 1430 O O . PHE A 1 189 ? 2.819 -0.276 39.449 1.00 94.50 189 PHE A O 1
ATOM 1437 N N . SER A 1 190 ? 2.356 1.910 39.576 1.00 96.50 190 SER A N 1
ATOM 1438 C CA . SER A 1 190 ? 2.347 1.987 41.045 1.00 96.50 190 SER A CA 1
ATOM 1439 C C . SER A 1 190 ? 1.338 1.039 41.714 1.00 96.50 190 SER A C 1
ATOM 1441 O O . SER A 1 190 ? 1.525 0.653 42.869 1.00 96.50 190 SER A O 1
ATOM 1443 N N . LYS A 1 191 ? 0.298 0.615 40.989 1.00 96.12 191 LYS A N 1
ATOM 1444 C CA . LYS A 1 191 ? -0.756 -0.305 41.434 1.00 96.12 191 LYS A CA 1
ATOM 1445 C C . LYS A 1 191 ? -0.556 -1.745 40.941 1.00 96.12 191 LYS A C 1
ATOM 1447 O O . LYS A 1 191 ? -1.501 -2.529 40.926 1.00 96.12 191 LYS A O 1
ATOM 1452 N N . ILE A 1 192 ? 0.668 -2.155 40.605 1.00 96.19 192 ILE A N 1
ATOM 1453 C CA . ILE A 1 192 ? 0.951 -3.515 40.106 1.00 96.19 192 ILE A CA 1
ATOM 1454 C C . ILE A 1 192 ? 0.440 -4.642 41.028 1.00 96.19 192 ILE A C 1
ATOM 1456 O O . ILE A 1 192 ? -0.075 -5.652 40.555 1.00 96.19 192 ILE A O 1
ATOM 1460 N N . ASN A 1 193 ? 0.493 -4.456 42.351 1.00 96.81 193 ASN A N 1
ATOM 1461 C CA . ASN A 1 193 ? -0.027 -5.441 43.307 1.00 96.81 193 ASN A CA 1
ATOM 1462 C C . ASN A 1 193 ? -1.560 -5.581 43.248 1.00 96.81 193 ASN A C 1
ATOM 1464 O O . ASN A 1 193 ? -2.091 -6.645 43.553 1.00 96.81 193 ASN A O 1
ATOM 1468 N N . GLU A 1 194 ? -2.275 -4.522 42.865 1.00 96.38 194 GLU A N 1
ATOM 1469 C CA . GLU A 1 194 ? -3.722 -4.546 42.619 1.00 96.38 194 GLU A CA 1
ATOM 1470 C C . GLU A 1 194 ? -4.026 -5.323 41.332 1.00 96.38 194 GLU A C 1
ATOM 1472 O O . GLU A 1 194 ? -4.884 -6.203 41.339 1.00 96.38 194 GLU A O 1
ATOM 1477 N N . ALA A 1 195 ? -3.238 -5.104 40.274 1.00 94.81 195 ALA A N 1
ATOM 1478 C CA . ALA A 1 195 ? -3.352 -5.854 39.024 1.00 94.81 195 ALA A CA 1
ATOM 1479 C C . ALA A 1 195 ? -3.158 -7.370 39.225 1.00 94.81 195 ALA A C 1
ATOM 1481 O O . ALA A 1 195 ? -3.924 -8.165 38.679 1.00 94.81 195 ALA A O 1
ATOM 1482 N N . PHE A 1 196 ? -2.186 -7.780 40.052 1.00 95.44 196 PHE A N 1
ATOM 1483 C CA . PHE A 1 196 ? -1.985 -9.194 40.393 1.00 95.44 196 PHE A CA 1
ATOM 1484 C C . PHE A 1 196 ? -3.154 -9.795 41.182 1.00 95.44 196 PHE A C 1
ATOM 1486 O O . PHE A 1 196 ? -3.492 -10.956 40.959 1.00 95.44 196 PHE A O 1
ATOM 1493 N N . LYS A 1 197 ? -3.790 -9.027 42.078 1.00 96.50 197 LYS A N 1
ATOM 1494 C CA . LYS A 1 197 ? -4.980 -9.492 42.810 1.00 96.50 197 LYS A CA 1
ATOM 1495 C C . LYS A 1 197 ? -6.164 -9.714 41.875 1.00 96.50 197 LYS A C 1
ATOM 1497 O O . LYS A 1 197 ? -6.772 -10.775 41.940 1.00 96.50 197 LYS A O 1
ATOM 1502 N N . LEU A 1 198 ? -6.433 -8.765 40.977 1.00 95.19 198 LEU A N 1
ATOM 1503 C CA . LEU A 1 198 ? -7.505 -8.884 39.983 1.00 95.19 198 LEU A CA 1
ATOM 1504 C C . LEU A 1 198 ? -7.318 -10.127 39.102 1.00 95.19 198 LEU A C 1
ATOM 1506 O O . LEU A 1 198 ? -8.269 -10.862 38.847 1.00 95.19 198 LEU A O 1
ATOM 1510 N N . LEU A 1 199 ? -6.078 -10.406 38.688 1.00 92.81 199 LEU A N 1
ATOM 1511 C CA . LEU A 1 199 ? -5.759 -11.616 37.932 1.00 92.81 199 LEU A CA 1
ATOM 1512 C C . LEU A 1 199 ? -5.937 -12.891 38.778 1.00 92.81 199 LEU A C 1
ATOM 1514 O O . LEU A 1 199 ? -6.523 -13.862 38.309 1.00 92.81 199 LEU A O 1
ATOM 1518 N N . GLY A 1 200 ? -5.459 -12.888 40.027 1.00 91.75 200 GLY A N 1
ATOM 1519 C CA . GLY A 1 200 ? -5.554 -14.033 40.939 1.00 91.75 200 GLY A CA 1
ATOM 1520 C C . GLY A 1 200 ? -6.985 -14.388 41.351 1.00 91.75 200 GLY A C 1
ATOM 1521 O O . GLY A 1 200 ? -7.284 -15.560 41.567 1.00 91.75 200 GLY A O 1
ATOM 1522 N N . ASN A 1 201 ? -7.873 -13.395 41.409 1.00 94.62 201 ASN A N 1
ATOM 1523 C CA . ASN A 1 201 ? -9.289 -13.577 41.725 1.00 94.62 201 ASN A CA 1
ATOM 1524 C C . ASN A 1 201 ? -10.137 -13.984 40.505 1.00 94.62 201 ASN A C 1
ATOM 1526 O O . ASN A 1 201 ? -11.323 -14.267 40.660 1.00 94.62 201 ASN A O 1
ATOM 1530 N N . GLY A 1 202 ? -9.561 -13.997 39.296 1.00 90.75 202 GLY A N 1
ATOM 1531 C CA . GLY A 1 202 ? -10.312 -14.211 38.053 1.00 90.75 202 GLY A CA 1
ATOM 1532 C C . GLY A 1 202 ? -11.202 -13.027 37.654 1.00 90.75 202 GLY A C 1
ATOM 1533 O O . GLY A 1 202 ? -12.094 -13.184 36.828 1.00 90.75 202 GLY A O 1
ATOM 1534 N N . GLU A 1 203 ? -10.963 -11.846 38.227 1.00 93.06 203 GLU A N 1
ATOM 1535 C CA . GLU A 1 203 ? -11.699 -10.605 37.949 1.00 93.06 203 GLU A CA 1
ATOM 1536 C C . GLU A 1 203 ? -11.125 -9.861 36.730 1.00 93.06 203 GLU A C 1
ATOM 1538 O O . GLU A 1 203 ? -11.725 -8.907 36.248 1.00 93.06 203 GLU A O 1
ATOM 1543 N N . SER A 1 204 ? -9.975 -10.300 36.202 1.00 91.19 204 SER A N 1
ATOM 1544 C CA . SER A 1 204 ? -9.306 -9.709 35.040 1.00 91.19 204 SER A CA 1
ATOM 1545 C C . SER A 1 204 ? -8.851 -10.762 34.027 1.00 91.19 204 SER A C 1
ATOM 1547 O O . SER A 1 204 ? -8.335 -11.816 34.402 1.00 91.19 204 SER A O 1
ATOM 1549 N N . MET A 1 205 ? -8.982 -10.444 32.732 1.00 89.12 205 MET A N 1
ATOM 1550 C CA . MET A 1 205 ? -8.327 -11.188 31.643 1.00 89.12 205 MET A CA 1
ATOM 1551 C C . MET A 1 205 ? -6.925 -10.630 31.361 1.00 89.12 205 MET A C 1
ATOM 1553 O O . MET A 1 205 ? -5.930 -11.367 31.333 1.00 89.12 205 MET A O 1
ATOM 1557 N N . ARG A 1 206 ? -6.841 -9.312 31.150 1.00 90.62 206 ARG A N 1
ATOM 1558 C CA . ARG A 1 206 ? -5.598 -8.540 31.043 1.00 90.62 206 ARG A CA 1
ATOM 1559 C C . ARG A 1 206 ? -5.756 -7.214 31.778 1.00 90.62 206 ARG A C 1
ATOM 1561 O O . ARG A 1 206 ? -6.801 -6.566 31.690 1.00 90.62 206 ARG A O 1
ATOM 1568 N N . CYS A 1 207 ? -4.685 -6.827 32.466 1.00 90.88 207 CYS A N 1
ATOM 1569 C CA . CYS A 1 207 ? -4.499 -5.493 33.023 1.00 90.88 207 CYS A CA 1
ATOM 1570 C C . CYS A 1 207 ? -3.417 -4.776 32.206 1.00 90.88 207 CYS A C 1
ATOM 1572 O O . CYS A 1 207 ? -2.290 -5.276 32.142 1.00 90.88 207 CYS A O 1
ATOM 1574 N N . LEU A 1 208 ? -3.734 -3.628 31.609 1.00 93.19 208 LEU A N 1
ATOM 1575 C CA . LEU A 1 208 ? -2.737 -2.752 30.997 1.00 93.19 208 LEU A CA 1
ATOM 1576 C C . LEU A 1 208 ? -2.120 -1.870 32.091 1.00 93.19 208 LEU A C 1
ATOM 1578 O O . LEU A 1 208 ? -2.842 -1.199 32.829 1.00 93.19 208 LEU A O 1
ATOM 1582 N N . LEU A 1 209 ? -0.791 -1.905 32.221 1.00 94.25 209 LEU A N 1
ATOM 1583 C CA . LEU A 1 209 ? -0.064 -1.087 33.191 1.00 94.25 209 LEU A CA 1
ATOM 1584 C C . LEU A 1 209 ? 0.548 0.129 32.501 1.00 94.25 209 LEU A C 1
ATOM 1586 O O . LEU A 1 209 ? 1.444 -0.023 31.672 1.00 94.25 209 LEU A O 1
ATOM 1590 N N . THR A 1 210 ? 0.085 1.323 32.861 1.00 90.00 210 THR A N 1
ATOM 1591 C CA . THR A 1 210 ? 0.618 2.590 32.342 1.00 90.00 210 THR A CA 1
ATOM 1592 C C . THR A 1 210 ? 1.716 3.112 33.267 1.00 90.00 210 THR A C 1
ATOM 1594 O O . THR A 1 210 ? 1.546 3.107 34.488 1.00 90.00 210 THR A O 1
ATOM 1597 N N . LEU A 1 211 ? 2.854 3.528 32.706 1.00 80.19 211 LEU A N 1
ATOM 1598 C CA . LEU A 1 211 ? 3.983 4.074 33.473 1.00 80.19 211 LEU A CA 1
ATOM 1599 C C . LEU A 1 211 ? 3.684 5.462 34.049 1.00 80.19 211 LEU A C 1
ATOM 1601 O O . LEU A 1 211 ? 2.990 6.246 33.365 1.00 80.19 211 LEU A O 1
#

Secondary structure (DSSP, 8-state):
--PPPPP-PPP---TTSS---------------TT----TTHHHHTTT-TTS---SSSS----GGG--PPPTTS-HHHHGGGGTHHHHHHHIIIIIS-PPTT--EEEE--SHHHHHHHHHHHHTT--------GGG-SS-HHHHHHHHHTS-BSEEEE-S--HHHHHHHHHTBPPSS--GGG--EEEEGGGHHHHHHHHHTT--S-EEEE-